Protein AF-A0A0Q8D0H2-F1 (afdb_monomer_lite)

Structure (mmCIF, N/CA/C/O backbone):
data_AF-A0A0Q8D0H2-F1
#
_entry.id   AF-A0A0Q8D0H2-F1
#
loop_
_atom_site.group_PDB
_atom_site.id
_atom_site.type_symbol
_atom_site.label_atom_id
_atom_site.label_alt_id
_atom_site.label_comp_id
_atom_site.label_asym_id
_atom_site.label_entity_id
_atom_site.label_seq_id
_atom_site.pdbx_PDB_ins_code
_atom_site.Cartn_x
_atom_site.Cartn_y
_atom_site.Cartn_z
_atom_site.occupancy
_atom_site.B_iso_or_equiv
_atom_site.auth_seq_id
_atom_site.auth_comp_id
_atom_site.auth_asym_id
_atom_site.auth_atom_id
_atom_site.pdbx_PDB_model_num
ATOM 1 N N . MET A 1 1 ? 28.550 28.696 4.854 1.00 33.53 1 MET A N 1
ATOM 2 C CA . MET A 1 1 ? 28.324 27.377 4.220 1.00 33.53 1 MET A CA 1
ATOM 3 C C . MET A 1 1 ? 27.038 26.785 4.786 1.00 33.53 1 MET A C 1
ATOM 5 O O . MET A 1 1 ? 27.063 26.195 5.859 1.00 33.53 1 MET A O 1
ATOM 9 N N . LEU A 1 2 ? 25.902 27.053 4.133 1.00 28.16 2 LEU A N 1
ATOM 10 C CA . LEU A 1 2 ? 24.578 26.607 4.579 1.00 28.16 2 LEU A CA 1
ATOM 11 C C . LEU A 1 2 ? 24.363 25.138 4.188 1.00 28.16 2 LEU A C 1
ATOM 13 O O . LEU A 1 2 ? 24.437 24.787 3.013 1.00 28.16 2 LEU A O 1
ATOM 17 N N . ARG A 1 3 ? 24.109 24.290 5.187 1.00 29.97 3 ARG A N 1
ATOM 18 C CA . ARG A 1 3 ? 23.733 22.881 5.029 1.00 29.97 3 ARG A CA 1
ATOM 19 C C . ARG A 1 3 ? 22.221 22.801 4.807 1.00 29.97 3 ARG A C 1
ATOM 21 O O . ARG A 1 3 ? 21.464 23.151 5.704 1.00 29.97 3 ARG A O 1
ATOM 28 N N . PHE A 1 4 ? 21.793 22.347 3.631 1.00 28.52 4 PHE A N 1
ATOM 29 C CA . PHE A 1 4 ? 20.397 22.006 3.353 1.00 28.52 4 PHE A CA 1
ATOM 30 C C . PHE A 1 4 ? 20.152 20.538 3.721 1.00 28.52 4 PHE A C 1
ATOM 32 O O . PHE A 1 4 ? 20.622 19.632 3.038 1.00 28.52 4 PHE A O 1
ATOM 39 N N . THR A 1 5 ? 19.430 20.303 4.812 1.00 29.09 5 THR A N 1
ATOM 40 C CA . THR A 1 5 ? 18.876 18.999 5.192 1.00 29.09 5 THR A CA 1
ATOM 41 C C . THR A 1 5 ? 17.484 18.857 4.579 1.00 29.09 5 THR A C 1
ATOM 43 O O . THR A 1 5 ? 16.563 19.586 4.939 1.00 29.09 5 THR A O 1
ATOM 46 N N . LEU A 1 6 ? 17.328 17.923 3.639 1.00 28.34 6 LEU A N 1
ATOM 47 C CA . LEU A 1 6 ? 16.037 17.548 3.063 1.00 28.34 6 LEU A CA 1
ATOM 48 C C . LEU A 1 6 ? 15.465 16.385 3.892 1.00 28.34 6 LEU A C 1
ATOM 50 O O . LEU A 1 6 ? 16.020 15.289 3.883 1.00 28.34 6 LEU A O 1
ATOM 54 N N . VAL A 1 7 ? 14.390 16.632 4.641 1.00 29.22 7 VAL A N 1
ATOM 55 C CA . VAL A 1 7 ? 13.668 15.610 5.415 1.00 29.22 7 VAL A CA 1
ATOM 56 C C . VAL A 1 7 ? 12.530 15.075 4.550 1.00 29.22 7 VAL A C 1
ATOM 58 O O . VAL A 1 7 ? 11.589 15.804 4.239 1.00 29.22 7 VAL A O 1
ATOM 61 N N . LEU A 1 8 ? 12.617 13.807 4.149 1.00 29.69 8 LEU A N 1
ATOM 62 C CA . LEU A 1 8 ? 11.547 13.098 3.451 1.00 29.69 8 LEU A CA 1
ATOM 63 C C . LEU A 1 8 ? 10.651 12.423 4.501 1.00 29.69 8 LEU A C 1
ATOM 65 O O . LEU A 1 8 ? 11.065 11.475 5.163 1.00 29.69 8 LEU A O 1
ATOM 69 N N . MET A 1 9 ? 9.434 12.938 4.684 1.00 26.72 9 MET A N 1
ATOM 70 C CA . MET A 1 9 ? 8.427 12.326 5.555 1.00 26.72 9 MET A CA 1
ATOM 71 C C . MET A 1 9 ? 7.747 11.160 4.833 1.00 26.72 9 MET A C 1
ATOM 73 O O . MET A 1 9 ? 6.963 11.369 3.909 1.00 26.72 9 MET A O 1
ATOM 77 N N . LEU A 1 10 ? 8.016 9.939 5.289 1.00 28.41 10 LEU A N 1
ATOM 78 C CA . LEU A 1 10 ? 7.255 8.742 4.941 1.00 28.41 10 LEU A CA 1
ATOM 79 C C . LEU A 1 10 ? 6.420 8.351 6.163 1.00 28.41 10 LEU A C 1
ATOM 81 O O . LEU A 1 10 ? 6.941 7.917 7.189 1.00 28.41 10 LEU A O 1
ATOM 85 N N . ALA A 1 11 ? 5.113 8.584 6.067 1.00 26.81 11 ALA A N 1
ATOM 86 C CA . ALA A 1 11 ? 4.151 8.225 7.096 1.00 26.81 11 ALA A CA 1
ATOM 87 C C . ALA A 1 11 ? 3.909 6.709 7.064 1.00 26.81 11 ALA A C 1
ATOM 89 O O . ALA A 1 11 ? 3.254 6.199 6.157 1.00 26.81 11 ALA A O 1
ATOM 90 N N . ALA A 1 12 ? 4.426 5.994 8.063 1.00 29.23 12 ALA A N 1
ATOM 91 C CA . ALA A 1 12 ? 4.084 4.601 8.325 1.00 29.23 12 ALA A CA 1
ATOM 92 C C . ALA A 1 12 ? 3.124 4.539 9.520 1.00 29.23 12 ALA A C 1
ATOM 94 O O . ALA A 1 12 ? 3.483 4.865 10.653 1.00 29.23 12 ALA A O 1
ATOM 95 N N . GLY A 1 13 ? 1.877 4.156 9.241 1.00 27.09 13 GLY A N 1
ATOM 96 C CA . GLY A 1 13 ? 0.856 3.891 10.246 1.00 27.09 13 GLY A CA 1
ATOM 97 C C . GLY A 1 13 ? 1.158 2.596 10.995 1.00 27.09 13 GLY A C 1
ATOM 98 O O . GLY A 1 13 ? 1.284 1.530 10.400 1.00 27.09 13 GLY A O 1
ATOM 99 N N . LEU A 1 14 ? 1.270 2.715 12.313 1.00 26.28 14 LEU A N 1
ATOM 100 C CA . LEU A 1 14 ? 1.438 1.626 13.264 1.00 26.28 14 LEU A CA 1
ATOM 101 C C . LEU A 1 14 ? 0.095 0.911 13.486 1.00 26.28 14 LEU A C 1
ATOM 103 O O . LEU A 1 14 ? -0.888 1.554 13.851 1.00 26.28 14 LEU A O 1
ATOM 107 N N . ALA A 1 15 ? 0.063 -0.417 13.362 1.00 29.23 15 ALA A N 1
ATOM 108 C CA . ALA A 1 15 ? -1.001 -1.236 13.938 1.00 29.23 15 ALA A CA 1
ATOM 109 C C . ALA A 1 15 ? -0.401 -2.456 14.646 1.00 29.23 15 ALA A C 1
ATOM 111 O O . ALA A 1 15 ? 0.102 -3.398 14.040 1.00 29.23 15 ALA A O 1
ATOM 112 N N . LEU A 1 16 ? -0.450 -2.369 15.971 1.00 25.80 16 LEU A N 1
ATOM 113 C CA . LEU A 1 16 ? -0.072 -3.362 16.963 1.00 25.80 16 LEU A CA 1
ATOM 114 C C . LEU A 1 16 ? -1.176 -4.426 17.074 1.00 25.80 16 LEU A C 1
ATOM 116 O O . LEU A 1 16 ? -2.305 -4.088 17.426 1.00 25.80 16 LEU A O 1
ATOM 120 N N . VAL A 1 17 ? -0.852 -5.705 16.871 1.00 31.31 17 VAL A N 1
ATOM 121 C CA . VAL A 1 17 ? -1.679 -6.819 17.367 1.00 31.31 17 VAL A CA 1
ATOM 122 C C . VAL A 1 17 ? -0.767 -7.857 18.013 1.00 31.31 17 VAL A C 1
ATOM 124 O O . VAL A 1 17 ? -0.038 -8.581 17.342 1.00 31.31 17 VAL A O 1
ATOM 127 N N . LEU A 1 18 ? -0.810 -7.904 19.346 1.00 32.06 18 LEU A N 1
ATOM 128 C CA . LEU A 1 18 ? -0.277 -8.998 20.155 1.00 32.06 18 LEU A CA 1
ATOM 129 C C . LEU A 1 18 ? -1.370 -10.051 20.351 1.00 32.06 18 LEU A C 1
ATOM 131 O O . LEU A 1 18 ? -2.538 -9.721 20.565 1.00 32.06 18 LEU A O 1
ATOM 135 N N . GLY A 1 19 ? -0.948 -11.309 20.249 1.00 27.06 19 GLY A N 1
ATOM 136 C CA . GLY A 1 19 ? -1.798 -12.482 20.095 1.00 27.06 19 GLY A CA 1
ATOM 137 C C . GLY A 1 19 ? -2.417 -13.026 21.376 1.00 27.06 19 GLY A C 1
ATOM 138 O O . GLY A 1 19 ? -2.259 -12.467 22.459 1.00 27.06 19 GLY A O 1
ATOM 139 N N . LEU A 1 20 ? -3.077 -14.173 21.219 1.00 32.94 20 LEU A N 1
ATOM 140 C CA . LEU A 1 20 ? -3.170 -15.221 22.228 1.00 32.94 20 LEU A CA 1
ATOM 141 C C . LEU A 1 20 ? -3.330 -16.576 21.530 1.00 32.94 20 LEU A C 1
ATOM 143 O O . LEU A 1 20 ? -4.123 -16.754 20.609 1.00 32.94 20 LEU A O 1
ATOM 147 N N . SER A 1 21 ? -2.489 -17.489 21.983 1.00 30.47 21 SER A N 1
ATOM 148 C CA . SER A 1 21 ? -2.209 -18.820 21.476 1.00 30.47 21 SER A CA 1
ATOM 149 C C . SER A 1 21 ? -3.246 -19.829 21.969 1.00 30.47 21 SER A C 1
ATOM 151 O O . SER A 1 21 ? -3.585 -19.835 23.150 1.00 30.47 21 SER A O 1
ATOM 153 N N . GLY A 1 22 ? -3.662 -20.749 21.101 1.00 28.84 22 GLY A N 1
ATOM 154 C CA . GLY A 1 22 ? -4.404 -21.952 21.472 1.00 28.84 22 GLY A CA 1
ATOM 155 C C . GLY A 1 22 ? -3.783 -23.162 20.787 1.00 28.84 22 GLY A C 1
ATOM 156 O O . GLY A 1 22 ? -3.954 -23.351 19.588 1.00 28.84 22 GLY A O 1
ATOM 157 N N . ARG A 1 23 ? -3.024 -23.964 21.543 1.00 31.94 23 ARG A N 1
ATOM 158 C CA . ARG A 1 23 ? -2.537 -25.284 21.117 1.00 31.94 23 ARG A CA 1
ATOM 159 C C . ARG A 1 23 ? -3.735 -26.213 20.921 1.00 31.94 23 ARG A C 1
ATOM 161 O O . ARG A 1 23 ? -4.512 -26.386 21.853 1.00 31.94 23 ARG A O 1
ATOM 168 N N . SER A 1 24 ? -3.829 -26.866 19.770 1.00 32.56 24 SER A N 1
ATOM 169 C CA . SER A 1 24 ? -4.608 -28.097 19.608 1.00 32.56 24 SER A CA 1
ATOM 170 C C . SER A 1 24 ? -3.733 -29.133 18.915 1.00 32.56 24 SER A C 1
ATOM 172 O O . SER A 1 24 ? -3.011 -28.817 17.972 1.00 32.56 24 SER A O 1
ATOM 174 N N . ARG A 1 25 ? -3.727 -30.333 19.497 1.00 28.38 25 ARG A N 1
ATOM 175 C CA . ARG A 1 25 ? -2.893 -31.475 19.127 1.00 28.38 25 ARG A CA 1
ATOM 176 C C . ARG A 1 25 ? -3.304 -32.065 17.780 1.00 28.38 25 ARG A C 1
ATOM 178 O O . ARG A 1 25 ? -4.460 -32.008 17.378 1.00 28.38 25 ARG A O 1
ATOM 185 N N . GLU A 1 26 ? -2.294 -32.647 17.155 1.00 28.41 26 GLU A N 1
ATOM 186 C CA . GLU A 1 26 ? -2.266 -33.366 15.889 1.00 28.41 26 GLU A CA 1
ATOM 187 C C . GLU A 1 26 ? -3.333 -34.461 15.773 1.00 28.41 26 GLU A C 1
ATOM 189 O O . GLU A 1 26 ? -3.573 -35.230 16.701 1.00 28.41 26 GLU A O 1
ATOM 194 N N . THR A 1 27 ? -3.888 -34.593 14.571 1.00 29.77 27 THR A N 1
ATOM 195 C CA . THR A 1 27 ? -4.316 -35.879 14.009 1.00 29.77 27 THR A CA 1
ATOM 196 C C . THR A 1 27 ? -3.946 -35.879 12.528 1.00 29.77 27 THR A C 1
ATOM 198 O O . THR A 1 27 ? -4.470 -35.103 11.734 1.00 29.77 27 THR A O 1
ATOM 201 N N . THR A 1 28 ? -2.975 -36.718 12.179 1.00 29.09 28 THR A N 1
ATOM 202 C CA . THR A 1 28 ? -2.486 -36.954 10.816 1.00 29.09 28 THR A CA 1
ATOM 203 C C . THR A 1 28 ? -3.397 -37.952 10.101 1.00 29.09 28 THR A C 1
ATOM 205 O O . THR A 1 28 ? -3.541 -39.067 10.603 1.00 29.09 28 THR A O 1
ATOM 208 N N . PRO A 1 29 ? -3.919 -37.651 8.899 1.00 30.88 29 PRO A N 1
ATOM 209 C CA . PRO A 1 29 ? -4.289 -38.676 7.939 1.00 30.88 29 PRO A CA 1
ATOM 210 C C . PRO A 1 29 ? -3.227 -38.813 6.838 1.00 30.88 29 PRO A C 1
ATOM 212 O O . PRO A 1 29 ? -2.574 -37.857 6.418 1.00 30.88 29 PRO A O 1
ATOM 215 N N . ALA A 1 30 ? -3.050 -40.060 6.412 1.00 28.11 30 ALA A N 1
ATOM 216 C CA . ALA A 1 30 ? -2.028 -40.551 5.503 1.00 28.11 30 ALA A CA 1
ATOM 217 C C . ALA A 1 30 ? -2.073 -39.922 4.097 1.00 28.11 30 ALA A C 1
ATOM 219 O O . ALA A 1 30 ? -3.132 -39.675 3.522 1.00 28.11 30 ALA A O 1
ATOM 220 N N . ARG A 1 31 ? -0.880 -39.718 3.527 1.00 29.53 31 ARG A N 1
ATOM 221 C CA . ARG A 1 31 ? -0.622 -39.156 2.197 1.00 29.53 31 ARG A CA 1
ATOM 222 C C . ARG A 1 31 ? -0.454 -40.295 1.184 1.00 29.53 31 ARG A C 1
ATOM 224 O O . ARG A 1 31 ? 0.472 -41.086 1.324 1.00 29.53 31 ARG A O 1
ATOM 231 N N . SER A 1 32 ? -1.304 -40.347 0.158 1.00 32.12 32 SER A N 1
ATOM 232 C CA . SER A 1 32 ? -1.017 -41.066 -1.097 1.00 32.12 32 SER A CA 1
ATOM 233 C C . SER A 1 32 ? -0.463 -40.093 -2.154 1.00 32.12 32 SER A C 1
ATOM 235 O O . SER A 1 32 ? -0.766 -38.898 -2.083 1.00 32.12 32 SER A O 1
ATOM 237 N N . PRO A 1 33 ? 0.402 -40.552 -3.080 1.00 34.28 33 PRO A N 1
ATOM 238 C CA . PRO A 1 33 ? 1.322 -39.691 -3.823 1.00 34.28 33 PRO A CA 1
ATOM 239 C C . PRO A 1 33 ? 0.697 -39.062 -5.080 1.00 34.28 33 PRO A C 1
ATOM 241 O O . PRO A 1 33 ? -0.029 -39.716 -5.823 1.00 34.28 33 PRO A O 1
ATOM 244 N N . ALA A 1 34 ? 1.041 -37.797 -5.337 1.00 33.12 34 ALA A N 1
ATOM 245 C CA . ALA A 1 34 ? 0.732 -37.048 -6.560 1.00 33.12 34 ALA A CA 1
ATOM 246 C C . ALA A 1 34 ? 2.013 -36.885 -7.428 1.00 33.12 34 ALA A C 1
ATOM 248 O O . ALA A 1 34 ? 3.118 -36.974 -6.885 1.00 33.12 34 ALA A O 1
ATOM 249 N N . PRO A 1 35 ? 1.893 -36.688 -8.758 1.00 36.66 35 PRO A N 1
ATOM 250 C CA . PRO A 1 35 ? 2.925 -36.999 -9.759 1.00 36.66 35 PRO A CA 1
ATOM 251 C C . PRO A 1 35 ? 4.095 -35.989 -9.821 1.00 36.66 35 PRO A C 1
ATOM 253 O O . PRO A 1 35 ? 4.004 -34.880 -9.282 1.00 36.66 35 PRO A O 1
ATOM 256 N N . PRO A 1 36 ? 5.218 -36.337 -10.489 1.00 37.12 36 PRO A N 1
ATOM 257 C CA . PRO A 1 36 ? 6.470 -35.595 -10.409 1.00 37.12 36 PRO A CA 1
ATOM 258 C C . PRO A 1 36 ? 6.463 -34.397 -11.367 1.00 37.12 36 PRO A C 1
ATOM 260 O O . PRO A 1 36 ? 6.998 -34.460 -12.466 1.00 37.12 36 PRO A O 1
ATOM 263 N N . SER A 1 37 ? 5.856 -33.283 -10.959 1.00 46.28 37 SER A N 1
ATOM 264 C CA . SER A 1 37 ? 6.028 -31.997 -11.664 1.00 46.28 37 SER A CA 1
ATOM 265 C C . SER A 1 37 ? 6.241 -30.798 -10.731 1.00 46.28 37 SER A C 1
ATOM 267 O O . SER A 1 37 ? 6.513 -29.697 -11.201 1.00 46.28 37 SER A O 1
ATOM 269 N N . ALA A 1 38 ? 6.172 -30.996 -9.410 1.00 35.62 38 ALA A N 1
ATOM 270 C CA . ALA A 1 38 ? 6.365 -29.937 -8.412 1.00 35.62 38 ALA A CA 1
ATOM 271 C C . ALA A 1 38 ? 7.818 -29.817 -7.900 1.00 35.62 38 ALA A C 1
ATOM 273 O O . ALA A 1 38 ? 8.179 -28.814 -7.285 1.00 35.62 38 ALA A O 1
ATOM 274 N N . ALA A 1 39 ? 8.674 -30.811 -8.166 1.00 37.75 39 ALA A N 1
ATOM 275 C CA . ALA A 1 39 ? 10.044 -30.847 -7.644 1.00 37.75 39 ALA A CA 1
ATOM 276 C C . ALA A 1 39 ? 10.986 -29.818 -8.304 1.00 37.75 39 ALA A C 1
ATOM 278 O O . ALA A 1 39 ? 11.961 -29.392 -7.687 1.00 37.75 39 ALA A O 1
ATOM 279 N N . THR A 1 40 ? 10.681 -29.369 -9.524 1.00 35.84 40 THR A N 1
ATOM 280 C CA . THR A 1 40 ? 11.529 -28.423 -10.269 1.00 35.84 40 THR A CA 1
ATOM 281 C C . THR A 1 40 ? 11.302 -26.966 -9.844 1.00 35.84 40 THR A C 1
ATOM 283 O O . THR A 1 40 ? 12.235 -26.168 -9.892 1.00 35.84 40 THR A O 1
ATOM 286 N N . ASN A 1 41 ? 10.109 -26.627 -9.337 1.00 43.19 41 ASN A N 1
ATOM 287 C CA . ASN A 1 41 ? 9.800 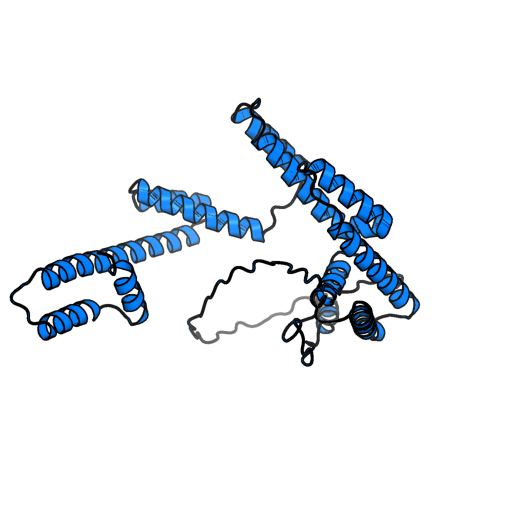-25.275 -8.848 1.00 43.19 41 ASN A CA 1
ATOM 288 C C . ASN A 1 41 ? 10.263 -25.055 -7.397 1.00 43.19 41 ASN A C 1
ATOM 290 O O . ASN A 1 41 ? 10.774 -23.985 -7.074 1.00 43.19 41 ASN A O 1
ATOM 294 N N . ALA A 1 42 ? 10.217 -26.088 -6.551 1.00 37.41 42 ALA A N 1
ATOM 295 C CA . ALA A 1 42 ? 10.711 -26.004 -5.173 1.00 37.41 42 ALA A CA 1
ATOM 296 C C . ALA A 1 42 ? 12.244 -25.821 -5.089 1.00 37.41 42 ALA A C 1
ATOM 298 O O . ALA A 1 42 ? 12.752 -25.169 -4.178 1.00 37.41 42 ALA A O 1
ATOM 299 N N . ALA A 1 43 ? 13.000 -26.341 -6.064 1.00 35.22 43 ALA A N 1
ATOM 300 C CA . ALA A 1 43 ? 14.452 -26.152 -6.135 1.00 35.22 43 ALA A CA 1
ATOM 301 C C . ALA A 1 43 ? 14.865 -24.740 -6.609 1.00 35.22 43 ALA A C 1
ATOM 303 O O . ALA A 1 43 ? 15.984 -24.303 -6.324 1.00 35.22 43 ALA A O 1
ATOM 304 N N . ALA A 1 44 ? 13.975 -24.018 -7.301 1.00 38.56 44 ALA A N 1
ATOM 305 C CA . ALA A 1 44 ? 14.190 -22.626 -7.700 1.00 38.56 44 ALA A CA 1
ATOM 306 C C . ALA A 1 44 ? 13.890 -21.649 -6.546 1.00 38.56 44 ALA A C 1
ATOM 308 O O . ALA A 1 44 ? 14.661 -20.714 -6.324 1.00 38.56 44 ALA A O 1
ATOM 309 N N . GLU A 1 45 ? 12.852 -21.917 -5.748 1.00 37.75 45 GLU A N 1
ATOM 310 C CA . GLU A 1 45 ? 12.521 -21.138 -4.544 1.00 37.75 45 GLU A CA 1
ATOM 311 C C . GLU A 1 45 ? 13.522 -21.368 -3.398 1.00 37.75 45 GLU A C 1
ATOM 313 O O . GLU A 1 45 ? 13.877 -20.432 -2.688 1.00 37.75 45 GLU A O 1
ATOM 318 N N . ALA A 1 46 ? 14.097 -22.569 -3.263 1.00 36.25 46 ALA A N 1
ATOM 319 C CA . ALA A 1 46 ? 15.077 -22.874 -2.211 1.00 36.25 46 ALA A CA 1
ATOM 320 C C . ALA A 1 46 ? 16.453 -22.184 -2.379 1.00 36.25 46 ALA A C 1
ATOM 322 O O . ALA A 1 46 ? 17.312 -22.291 -1.502 1.00 36.25 46 ALA A O 1
ATOM 323 N N . ARG A 1 47 ? 16.684 -21.448 -3.479 1.00 41.97 47 ARG A N 1
ATOM 324 C CA . ARG A 1 47 ? 17.855 -20.559 -3.651 1.00 41.97 47 ARG A CA 1
ATOM 325 C C . ARG A 1 47 ? 17.558 -19.088 -3.314 1.00 41.97 47 ARG A C 1
ATOM 327 O O . ARG A 1 47 ? 18.467 -18.251 -3.397 1.00 41.97 47 ARG A O 1
ATOM 334 N N . MET A 1 48 ? 16.322 -18.760 -2.926 1.00 50.97 48 MET A N 1
ATOM 335 C CA . MET A 1 48 ? 15.915 -17.414 -2.520 1.00 50.97 48 MET A CA 1
ATOM 336 C C . MET A 1 48 ? 16.314 -17.135 -1.067 1.00 50.97 48 MET A C 1
ATOM 338 O O . MET A 1 48 ? 15.787 -17.712 -0.126 1.00 50.97 48 MET A O 1
ATOM 342 N N . GLY A 1 49 ? 17.250 -16.198 -0.906 1.00 47.72 49 GLY A N 1
ATOM 343 C CA . GLY A 1 49 ? 17.347 -15.364 0.290 1.00 47.72 49 GLY A CA 1
ATOM 344 C C . GLY A 1 49 ? 17.815 -16.050 1.571 1.00 47.72 49 GLY A C 1
ATOM 345 O O . GLY A 1 49 ? 17.048 -16.190 2.517 1.00 47.72 49 GLY A O 1
ATOM 346 N N . ARG A 1 50 ? 19.123 -16.312 1.699 1.00 45.38 50 ARG A N 1
ATOM 347 C CA . ARG A 1 50 ? 19.715 -16.210 3.042 1.00 45.38 50 ARG A CA 1
ATOM 348 C C . ARG A 1 50 ? 19.505 -14.755 3.492 1.00 45.38 50 ARG A C 1
ATOM 350 O O . ARG A 1 50 ? 19.911 -13.866 2.735 1.00 45.38 50 ARG A O 1
ATOM 357 N N . PRO A 1 51 ? 18.868 -14.486 4.646 1.00 41.78 51 PRO A N 1
ATOM 358 C CA . PRO A 1 51 ? 18.737 -13.121 5.132 1.00 41.78 51 PRO A CA 1
ATOM 359 C C . PRO A 1 51 ? 20.146 -12.528 5.257 1.00 41.78 51 PRO A C 1
ATOM 361 O O . PRO A 1 51 ? 21.048 -13.237 5.727 1.00 41.78 51 PRO A O 1
ATOM 364 N N . PRO A 1 52 ? 20.391 -11.271 4.848 1.00 48.59 52 PRO A N 1
ATOM 365 C CA . PRO A 1 52 ? 21.570 -10.554 5.293 1.00 48.59 52 PRO A CA 1
ATOM 366 C C . PRO A 1 52 ? 21.462 -10.374 6.814 1.00 48.59 52 PRO A C 1
ATOM 368 O O . PRO A 1 52 ? 21.065 -9.332 7.319 1.00 48.59 52 PRO A O 1
ATOM 371 N N . ALA A 1 53 ? 21.854 -11.401 7.568 1.00 49.22 53 ALA A N 1
ATOM 372 C CA . ALA A 1 53 ? 21.988 -11.372 9.023 1.00 49.22 53 ALA A CA 1
ATOM 373 C C . ALA A 1 53 ? 23.126 -10.434 9.495 1.00 49.22 53 ALA A C 1
ATOM 375 O O . ALA A 1 53 ? 23.516 -10.479 10.653 1.00 49.22 53 ALA A O 1
ATOM 376 N N . ALA A 1 54 ? 23.663 -9.604 8.595 1.00 58.25 54 ALA A N 1
ATOM 377 C CA . ALA A 1 54 ? 24.814 -8.730 8.793 1.00 58.25 54 ALA A CA 1
ATOM 378 C C . ALA A 1 54 ? 24.567 -7.289 8.299 1.00 58.25 54 ALA A C 1
ATOM 380 O O . ALA A 1 54 ? 25.514 -6.526 8.134 1.00 58.25 54 ALA A O 1
ATOM 381 N N . ALA A 1 55 ? 23.319 -6.916 7.991 1.00 65.62 55 ALA A N 1
ATOM 382 C CA . ALA A 1 55 ? 23.001 -5.530 7.667 1.00 65.62 55 ALA A CA 1
ATOM 383 C C . ALA A 1 55 ? 22.893 -4.707 8.963 1.00 65.62 55 ALA A C 1
ATOM 385 O O . ALA A 1 55 ? 21.964 -4.901 9.746 1.00 65.62 55 ALA A O 1
ATOM 386 N N . ASP A 1 56 ? 23.822 -3.773 9.168 1.00 81.69 56 ASP A N 1
ATOM 387 C CA . ASP A 1 56 ? 23.780 -2.783 10.261 1.00 81.69 56 ASP A CA 1
ATOM 388 C C . ASP A 1 56 ? 22.941 -1.536 9.903 1.00 81.69 56 ASP A C 1
ATOM 390 O O . ASP A 1 56 ? 22.984 -0.523 10.596 1.00 81.69 56 ASP A O 1
ATOM 394 N N . ASP A 1 57 ? 22.179 -1.603 8.810 1.00 87.75 57 ASP A N 1
ATOM 395 C CA . ASP A 1 57 ? 21.357 -0.521 8.259 1.00 87.75 57 ASP A CA 1
ATOM 396 C C . ASP A 1 57 ? 19.858 -0.883 8.270 1.00 87.75 57 ASP A C 1
ATOM 398 O O . ASP A 1 57 ? 19.442 -1.856 8.915 1.00 87.75 57 ASP A O 1
ATOM 402 N N . SER A 1 58 ? 19.022 -0.085 7.602 1.00 90.25 58 SER A N 1
ATOM 403 C CA . SER A 1 58 ? 17.568 -0.296 7.514 1.00 90.25 58 SER A CA 1
ATOM 404 C C . SER A 1 58 ? 17.135 -1.649 6.942 1.00 90.25 58 SER A C 1
ATOM 406 O O . SER A 1 58 ? 15.985 -2.039 7.137 1.00 90.25 58 SER A O 1
ATOM 408 N N . LEU A 1 59 ? 18.034 -2.416 6.314 1.00 91.12 59 LEU A N 1
ATOM 409 C CA . LEU A 1 59 ? 17.726 -3.769 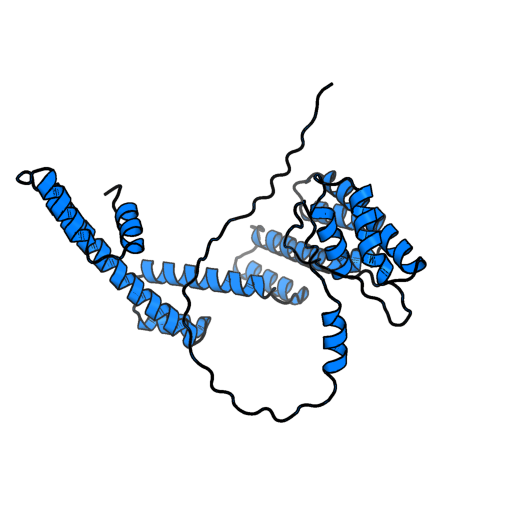5.842 1.00 91.12 59 LEU A CA 1
ATOM 410 C C . LEU A 1 59 ? 17.843 -4.848 6.925 1.00 91.12 59 LEU A C 1
ATOM 412 O O . LEU A 1 59 ? 17.545 -6.018 6.653 1.00 91.12 59 LEU A O 1
ATOM 416 N N . ARG A 1 60 ? 18.257 -4.503 8.149 1.00 89.25 60 ARG A N 1
ATOM 417 C CA . ARG A 1 60 ? 18.404 -5.467 9.245 1.00 89.25 60 ARG A CA 1
ATOM 418 C C . ARG A 1 60 ? 17.118 -6.264 9.476 1.00 89.25 60 ARG A C 1
ATOM 420 O O . ARG A 1 60 ? 16.057 -5.704 9.732 1.00 89.25 60 ARG A O 1
ATOM 427 N N . GLY A 1 61 ? 17.234 -7.591 9.444 1.00 88.31 61 GLY A N 1
ATOM 428 C CA . GLY A 1 61 ? 16.112 -8.505 9.690 1.00 88.31 61 GLY A CA 1
ATOM 429 C C . GLY A 1 61 ? 15.155 -8.685 8.508 1.00 88.31 61 GLY A C 1
ATOM 430 O O . GLY A 1 61 ? 14.146 -9.369 8.656 1.00 88.31 61 GLY A O 1
ATOM 431 N N . THR A 1 62 ? 15.463 -8.114 7.341 1.00 92.06 62 THR A N 1
ATOM 432 C CA . THR A 1 62 ? 14.671 -8.294 6.115 1.00 92.06 62 THR A CA 1
ATOM 433 C C . THR A 1 62 ? 15.275 -9.373 5.211 1.00 92.06 62 THR A C 1
ATOM 435 O O . THR A 1 62 ? 16.477 -9.635 5.250 1.00 92.06 62 THR A O 1
ATOM 438 N N . GLY A 1 63 ? 14.440 -10.013 4.389 1.00 90.00 63 GLY A N 1
ATOM 439 C CA . GLY A 1 63 ? 14.891 -10.779 3.224 1.00 90.00 63 GLY A CA 1
ATOM 440 C C . GLY A 1 63 ? 14.976 -9.873 1.996 1.00 90.00 63 GLY A C 1
ATOM 441 O O . GLY A 1 63 ? 14.250 -8.886 1.916 1.00 90.00 63 GLY A O 1
ATOM 442 N N . VAL A 1 64 ? 15.845 -10.211 1.040 1.00 91.56 64 VAL A N 1
ATOM 443 C CA . VAL A 1 64 ? 15.918 -9.480 -0.235 1.00 91.56 64 VAL A CA 1
ATOM 444 C C . VAL A 1 64 ? 14.598 -9.649 -0.989 1.00 91.56 64 VAL A C 1
ATOM 446 O O . VAL A 1 64 ? 14.228 -10.778 -1.306 1.00 91.56 64 VAL A O 1
ATOM 449 N N . ASP A 1 65 ? 13.908 -8.539 -1.264 1.00 92.94 65 ASP A N 1
ATOM 450 C CA . ASP A 1 65 ? 12.717 -8.514 -2.123 1.00 92.94 65 ASP A CA 1
ATOM 451 C C . ASP A 1 65 ? 13.115 -8.378 -3.598 1.00 92.94 65 ASP A C 1
ATOM 453 O O . ASP A 1 65 ? 14.137 -7.785 -3.942 1.00 92.94 65 ASP A O 1
ATOM 457 N N . GLY A 1 66 ? 12.292 -8.937 -4.479 1.00 94.62 66 GLY A N 1
ATOM 458 C CA . GLY A 1 66 ? 12.534 -8.977 -5.911 1.00 94.62 66 GLY A CA 1
ATOM 459 C C . GLY A 1 66 ? 13.546 -10.041 -6.334 1.00 94.62 66 GLY A C 1
ATOM 460 O O . GLY A 1 66 ? 13.909 -10.946 -5.584 1.00 94.62 66 GLY A O 1
ATOM 461 N N . GLY A 1 67 ? 13.976 -9.964 -7.590 1.00 93.69 67 GLY A N 1
ATOM 462 C CA . GLY A 1 67 ? 14.888 -10.951 -8.150 1.00 93.69 67 GLY A CA 1
ATOM 463 C C . GLY A 1 67 ? 15.292 -10.671 -9.588 1.00 93.69 67 GLY A C 1
ATOM 464 O O . GLY A 1 67 ? 14.889 -9.683 -10.193 1.00 93.69 67 GLY A O 1
ATOM 465 N N . LEU A 1 68 ? 16.120 -11.565 -10.121 1.00 94.81 68 LEU A N 1
ATOM 466 C CA . LEU A 1 68 ? 16.591 -11.532 -11.497 1.00 94.81 68 LEU A CA 1
ATOM 467 C C . LEU A 1 68 ? 16.104 -12.779 -12.228 1.00 94.81 68 LEU A C 1
ATOM 469 O O . LEU A 1 68 ? 16.546 -13.887 -11.925 1.00 94.81 68 LEU A O 1
ATOM 473 N N . THR A 1 69 ? 15.240 -12.581 -13.217 1.00 95.44 69 THR A N 1
ATOM 474 C CA . THR A 1 69 ? 14.773 -13.647 -14.104 1.00 95.44 69 THR A CA 1
ATOM 475 C C . THR A 1 69 ? 15.641 -13.693 -15.358 1.00 95.44 69 THR A C 1
ATOM 477 O O . THR A 1 69 ? 15.926 -12.657 -15.964 1.00 95.44 69 THR A O 1
ATOM 480 N N . LEU A 1 70 ? 16.056 -14.894 -15.768 1.00 95.69 70 LEU A N 1
ATOM 481 C CA . LEU A 1 70 ? 16.717 -15.127 -17.053 1.00 95.69 70 LEU A CA 1
ATOM 482 C C . LEU A 1 70 ? 15.754 -15.837 -18.003 1.00 95.69 70 LEU A C 1
ATOM 484 O O . LEU A 1 70 ? 15.014 -16.727 -17.591 1.00 95.69 70 LEU A O 1
ATOM 488 N N . ASN A 1 71 ? 15.769 -15.461 -19.279 1.00 94.81 71 ASN A N 1
ATOM 489 C CA . ASN A 1 71 ? 15.026 -16.189 -20.304 1.00 94.81 71 ASN A CA 1
ATOM 490 C C . ASN A 1 71 ? 15.774 -17.460 -20.751 1.00 94.81 71 ASN A C 1
ATOM 492 O O . ASN A 1 71 ? 16.906 -17.713 -20.339 1.00 94.81 71 ASN A O 1
ATOM 496 N N . ALA A 1 72 ? 15.164 -18.234 -21.654 1.00 94.44 72 ALA A N 1
ATOM 497 C CA . ALA A 1 72 ? 15.749 -19.466 -22.196 1.00 94.44 72 ALA A CA 1
ATOM 498 C C . ALA A 1 72 ? 17.121 -19.269 -22.878 1.00 94.44 72 ALA A C 1
ATOM 500 O O . ALA A 1 72 ? 17.906 -20.205 -22.959 1.00 94.44 72 ALA A O 1
ATOM 501 N N . ALA A 1 73 ? 17.432 -18.051 -23.335 1.00 93.38 73 ALA A N 1
ATOM 502 C CA . ALA A 1 73 ? 18.723 -17.695 -23.925 1.00 93.38 73 ALA A CA 1
ATOM 503 C C . ALA A 1 73 ? 19.745 -17.172 -22.891 1.00 93.38 73 ALA A C 1
ATOM 505 O O . ALA A 1 73 ? 20.787 -16.642 -23.274 1.00 93.38 73 ALA A O 1
ATOM 506 N N . GLY A 1 74 ? 19.439 -17.246 -21.591 1.00 92.44 74 GLY A N 1
ATOM 507 C CA . GLY A 1 74 ? 20.305 -16.766 -20.512 1.00 92.44 74 GLY A CA 1
ATOM 508 C C . GLY A 1 74 ? 20.395 -15.241 -20.393 1.00 92.44 74 GLY A C 1
ATOM 509 O O . GLY A 1 74 ? 21.279 -14.736 -19.702 1.00 92.44 74 GLY A O 1
ATOM 510 N N . LYS A 1 75 ? 19.509 -14.482 -21.052 1.00 95.25 75 LYS A N 1
ATOM 511 C CA . LYS A 1 75 ? 19.473 -13.012 -20.967 1.00 95.25 75 LYS A CA 1
ATOM 512 C C . LYS A 1 75 ? 18.569 -12.560 -19.824 1.00 95.25 75 LYS A C 1
ATOM 514 O O . LYS A 1 75 ? 17.527 -13.168 -19.592 1.00 95.25 75 LYS A O 1
ATOM 519 N N . ALA A 1 76 ? 18.938 -11.466 -19.158 1.00 96.06 76 ALA A N 1
ATOM 520 C CA . ALA A 1 76 ? 18.102 -10.855 -18.129 1.00 96.06 76 ALA A CA 1
ATOM 521 C C . ALA A 1 76 ? 16.765 -10.365 -18.699 1.00 96.06 76 ALA A C 1
ATOM 523 O O . ALA A 1 76 ? 16.725 -9.703 -19.738 1.00 96.06 76 ALA A O 1
ATOM 524 N N . VAL A 1 77 ? 15.683 -10.664 -17.984 1.00 96.81 77 VAL A N 1
ATOM 525 C CA . VAL A 1 77 ? 14.331 -10.183 -18.270 1.00 96.81 77 VAL A CA 1
ATOM 526 C C . VAL A 1 77 ? 14.045 -8.986 -17.357 1.00 96.81 77 VAL A C 1
ATOM 528 O O . VAL A 1 77 ? 14.128 -9.139 -16.138 1.00 96.81 77 VAL A O 1
ATOM 531 N N . PRO A 1 78 ? 13.716 -7.798 -17.897 1.00 95.94 78 PRO A N 1
ATOM 532 C CA . PRO A 1 78 ? 13.449 -6.604 -17.099 1.00 95.94 78 PRO A CA 1
ATOM 533 C C . PRO A 1 78 ? 12.025 -6.632 -16.523 1.00 95.94 78 PRO A C 1
ATOM 535 O O . PRO A 1 78 ? 11.203 -5.782 -16.839 1.00 95.94 78 PRO A O 1
ATOM 538 N N . ASP A 1 79 ? 11.700 -7.631 -15.707 1.00 95.69 79 ASP A N 1
ATOM 539 C CA . ASP A 1 79 ? 10.377 -7.773 -15.094 1.00 95.69 79 ASP A CA 1
ATOM 540 C C . ASP A 1 79 ? 10.194 -6.890 -13.840 1.00 95.69 79 ASP A C 1
ATOM 542 O O . ASP A 1 79 ? 11.111 -6.207 -13.373 1.00 95.69 79 ASP A O 1
ATOM 546 N N . ARG A 1 80 ? 8.983 -6.895 -13.266 1.00 94.81 80 ARG A N 1
ATOM 547 C CA . ARG A 1 80 ? 8.680 -6.132 -12.041 1.00 94.81 80 ARG A CA 1
ATOM 548 C C . ARG A 1 80 ? 9.458 -6.633 -10.819 1.00 94.81 80 ARG A C 1
ATOM 550 O O . ARG A 1 80 ? 9.662 -5.850 -9.893 1.00 94.81 80 ARG A O 1
ATOM 557 N N . ALA A 1 81 ? 9.879 -7.900 -10.787 1.00 95.94 81 ALA A N 1
ATOM 558 C CA . ALA A 1 81 ? 10.682 -8.425 -9.685 1.00 95.94 81 ALA A CA 1
ATOM 559 C C . ALA A 1 81 ? 12.085 -7.804 -9.689 1.00 95.94 81 ALA A C 1
ATOM 561 O O . ALA A 1 81 ? 12.611 -7.501 -8.621 1.00 95.94 81 ALA A O 1
ATOM 562 N N . MET A 1 82 ? 12.647 -7.515 -10.864 1.00 97.44 82 MET A N 1
ATOM 563 C CA . MET A 1 82 ? 13.899 -6.765 -10.979 1.00 97.44 82 MET A CA 1
ATOM 564 C C . MET A 1 82 ? 13.768 -5.336 -10.451 1.00 97.44 82 MET A C 1
ATOM 566 O O . MET A 1 82 ? 14.641 -4.870 -9.722 1.00 97.44 82 MET A O 1
ATOM 570 N N . ARG A 1 83 ? 12.665 -4.643 -10.758 1.00 97.62 83 ARG A N 1
ATOM 571 C CA . ARG A 1 83 ? 12.426 -3.307 -10.194 1.00 97.62 83 ARG A CA 1
ATOM 572 C C . ARG A 1 83 ? 12.322 -3.347 -8.666 1.00 97.62 83 ARG A C 1
ATOM 574 O O . ARG A 1 83 ? 12.987 -2.552 -8.013 1.00 97.62 83 ARG A O 1
ATOM 581 N N . ARG A 1 84 ? 11.584 -4.311 -8.097 1.00 97.25 84 ARG A N 1
ATOM 582 C CA . ARG A 1 84 ? 11.517 -4.497 -6.633 1.00 97.25 84 ARG A CA 1
ATOM 583 C C . ARG A 1 84 ? 12.884 -4.777 -6.013 1.00 97.25 84 ARG A C 1
ATOM 585 O O . ARG A 1 84 ? 13.174 -4.260 -4.941 1.00 97.25 84 ARG A O 1
ATOM 592 N N . LEU A 1 85 ? 13.742 -5.524 -6.711 1.00 97.44 85 LEU A N 1
ATOM 593 C CA . LEU A 1 85 ? 15.125 -5.729 -6.284 1.00 97.44 85 LEU A CA 1
ATOM 594 C C . LEU A 1 85 ? 15.871 -4.397 -6.195 1.00 97.44 85 LEU A C 1
ATOM 596 O O . LEU A 1 85 ? 16.537 -4.127 -5.202 1.00 97.44 85 LEU A O 1
ATOM 600 N N . PHE A 1 86 ? 15.750 -3.539 -7.206 1.00 98.00 86 PHE A N 1
ATOM 601 C CA . PHE A 1 86 ? 16.391 -2.225 -7.176 1.00 98.00 86 PHE A CA 1
ATOM 602 C C . PHE A 1 86 ? 15.834 -1.350 -6.052 1.00 98.00 86 PHE A C 1
ATOM 604 O O . PHE A 1 86 ? 16.621 -0.780 -5.296 1.00 98.00 86 PHE A O 1
ATOM 611 N N . ASP A 1 87 ? 14.509 -1.310 -5.896 1.00 97.06 87 ASP A N 1
ATOM 612 C CA . ASP A 1 87 ? 13.828 -0.581 -4.823 1.00 97.06 87 ASP A CA 1
ATOM 613 C C . ASP A 1 87 ? 14.302 -1.039 -3.441 1.00 97.06 87 ASP A C 1
ATOM 615 O O . ASP A 1 87 ? 14.658 -0.204 -2.612 1.00 97.06 87 ASP A O 1
ATOM 619 N N . TYR A 1 88 ? 14.406 -2.353 -3.218 1.00 96.88 88 TYR A N 1
ATOM 620 C CA . TYR A 1 88 ? 14.895 -2.933 -1.968 1.00 96.88 88 TYR A CA 1
ATOM 621 C C . TYR A 1 88 ? 16.288 -2.406 -1.603 1.00 96.88 88 TYR A C 1
ATOM 623 O O . TYR A 1 88 ? 16.496 -1.906 -0.497 1.00 96.88 88 TYR A O 1
ATOM 631 N N . PHE A 1 89 ? 17.239 -2.443 -2.542 1.00 95.69 89 PHE A N 1
ATOM 632 C CA . PHE A 1 89 ? 18.596 -1.941 -2.304 1.00 95.69 89 PHE A CA 1
ATOM 633 C C . PHE A 1 89 ? 18.633 -0.415 -2.119 1.00 95.69 89 PHE A C 1
ATOM 635 O O . PHE A 1 89 ? 19.458 0.074 -1.338 1.00 95.69 89 PHE A O 1
ATOM 642 N N . LEU A 1 90 ? 17.748 0.319 -2.804 1.00 95.75 90 LEU A N 1
ATOM 643 C CA . LEU A 1 90 ? 17.633 1.778 -2.744 1.00 95.75 90 LEU A CA 1
ATOM 644 C C . LEU A 1 90 ? 16.916 2.303 -1.498 1.00 95.75 90 LEU A C 1
ATOM 646 O O . LEU A 1 90 ? 17.051 3.489 -1.211 1.00 95.75 90 LEU A O 1
ATOM 650 N N . THR A 1 91 ? 16.245 1.460 -0.707 1.00 94.94 91 THR A N 1
ATOM 651 C CA . THR A 1 91 ? 15.677 1.887 0.590 1.00 94.94 91 THR A CA 1
ATOM 652 C C . THR A 1 91 ? 16.733 2.460 1.540 1.00 94.94 91 THR A C 1
ATOM 654 O O . THR A 1 91 ? 16.429 3.323 2.354 1.00 94.94 91 THR A O 1
ATOM 657 N N . ARG A 1 92 ? 17.998 2.057 1.369 1.00 93.62 92 ARG A N 1
ATOM 658 C CA . ARG A 1 92 ? 19.160 2.549 2.125 1.00 93.62 92 ARG A CA 1
ATOM 659 C C . ARG A 1 92 ? 19.712 3.884 1.620 1.00 93.62 92 ARG A C 1
ATOM 661 O O . ARG A 1 92 ? 20.778 4.319 2.068 1.00 93.62 92 ARG A O 1
ATOM 668 N N . LEU A 1 93 ? 19.070 4.519 0.640 1.00 90.25 93 LEU A N 1
ATOM 669 C CA . LEU A 1 93 ? 19.495 5.824 0.146 1.00 90.25 93 LEU A CA 1
ATOM 670 C C . LEU A 1 93 ? 19.414 6.852 1.285 1.00 90.25 93 LEU A C 1
ATOM 672 O O . LEU A 1 93 ? 18.367 7.041 1.892 1.00 90.25 93 LEU A O 1
ATOM 676 N N . GLY A 1 94 ? 20.536 7.511 1.577 1.00 89.56 94 GLY A N 1
ATOM 677 C CA . GLY A 1 94 ? 20.686 8.399 2.739 1.00 89.56 94 GLY A CA 1
ATOM 678 C C . GLY A 1 94 ? 21.467 7.765 3.895 1.00 89.56 94 GLY A C 1
ATOM 679 O O . GLY A 1 94 ? 22.163 8.479 4.609 1.00 89.56 94 GLY A O 1
ATOM 680 N N . GLU A 1 95 ? 21.453 6.435 4.014 1.00 93.00 95 GLU A N 1
ATOM 681 C CA . GLU A 1 95 ? 22.314 5.665 4.930 1.00 93.00 95 GLU A CA 1
ATOM 682 C C . GLU A 1 95 ? 23.595 5.185 4.230 1.00 93.00 95 GLU A C 1
ATOM 684 O O . GLU A 1 95 ? 24.667 5.094 4.832 1.00 93.00 95 GLU A O 1
ATOM 689 N N . ARG A 1 96 ? 23.498 4.892 2.928 1.00 92.94 96 ARG A N 1
ATOM 690 C CA . ARG A 1 96 ? 24.597 4.441 2.068 1.00 92.94 96 ARG A CA 1
ATOM 691 C C . ARG A 1 96 ? 24.714 5.328 0.830 1.00 92.94 96 ARG A C 1
ATOM 693 O O . ARG A 1 96 ? 23.728 5.869 0.328 1.00 92.94 96 ARG A O 1
ATOM 700 N N . SER A 1 97 ? 25.934 5.447 0.302 1.00 93.56 97 SER A N 1
ATOM 701 C CA . SER A 1 97 ? 26.162 6.153 -0.963 1.00 93.56 97 SER A CA 1
ATOM 702 C C . SER A 1 97 ? 25.583 5.360 -2.148 1.00 93.56 97 SER A C 1
ATOM 704 O O . SER A 1 97 ? 25.596 4.125 -2.104 1.00 93.56 97 SER A O 1
ATOM 706 N N . PRO A 1 98 ? 25.158 6.015 -3.248 1.00 93.12 98 PRO A N 1
ATOM 707 C CA . PRO A 1 98 ? 24.709 5.309 -4.451 1.00 93.12 98 PRO A CA 1
ATOM 708 C C . PRO A 1 98 ? 25.743 4.311 -4.994 1.00 93.12 98 PRO A C 1
ATOM 710 O O . PRO A 1 98 ? 25.380 3.224 -5.433 1.00 93.12 98 PRO A O 1
ATOM 713 N N . ALA A 1 99 ? 27.038 4.640 -4.903 1.00 95.50 99 ALA A N 1
ATOM 714 C CA . ALA A 1 99 ? 28.120 3.750 -5.321 1.00 95.50 99 ALA A CA 1
ATOM 715 C C . ALA A 1 99 ? 28.207 2.491 -4.442 1.00 95.50 99 ALA A C 1
ATOM 717 O O . ALA A 1 99 ? 28.356 1.387 -4.962 1.00 95.50 99 ALA A O 1
ATOM 718 N N . THR A 1 100 ? 28.056 2.638 -3.122 1.00 95.44 100 THR A N 1
ATOM 719 C CA . THR A 1 100 ? 28.010 1.504 -2.184 1.00 95.44 100 THR A CA 1
ATOM 720 C C . THR A 1 100 ? 26.797 0.617 -2.449 1.00 95.44 100 THR A C 1
ATOM 722 O O . THR A 1 100 ? 26.942 -0.597 -2.536 1.00 95.44 100 THR A O 1
ATOM 725 N N . ILE A 1 101 ? 25.616 1.215 -2.643 1.00 96.06 101 ILE A N 1
ATOM 726 C CA . ILE A 1 101 ? 24.381 0.474 -2.936 1.00 96.06 101 ILE A CA 1
ATOM 727 C C . ILE A 1 101 ? 24.532 -0.328 -4.234 1.00 96.06 101 ILE A C 1
ATOM 729 O O . ILE A 1 101 ? 24.188 -1.510 -4.277 1.00 96.06 101 ILE A O 1
ATOM 733 N N . ARG A 1 102 ? 25.096 0.292 -5.275 1.00 97.25 102 ARG A N 1
ATOM 734 C CA . ARG A 1 102 ? 25.389 -0.368 -6.550 1.00 97.25 102 ARG A CA 1
ATOM 735 C C . ARG A 1 102 ? 26.355 -1.542 -6.382 1.00 97.25 102 ARG A C 1
ATOM 737 O O . ARG A 1 102 ? 26.154 -2.592 -6.990 1.00 97.25 102 ARG A O 1
ATOM 744 N N . ASP A 1 103 ? 27.402 -1.378 -5.574 1.00 96.94 103 ASP A N 1
ATOM 745 C CA . ASP A 1 103 ? 28.379 -2.443 -5.332 1.00 96.94 103 ASP A CA 1
ATOM 746 C C . ASP A 1 103 ? 27.790 -3.606 -4.518 1.00 96.94 103 ASP A C 1
ATOM 748 O O . ASP A 1 103 ? 28.073 -4.768 -4.808 1.00 96.94 103 ASP A O 1
ATOM 752 N N . ASP A 1 104 ? 26.906 -3.319 -3.562 1.00 94.94 104 ASP A N 1
ATOM 753 C CA . ASP A 1 104 ? 26.156 -4.346 -2.834 1.00 94.94 104 ASP A CA 1
ATOM 754 C C . ASP A 1 104 ? 25.258 -5.161 -3.769 1.00 94.94 104 ASP A C 1
ATOM 756 O O . ASP A 1 104 ? 25.271 -6.393 -3.716 1.00 94.94 104 ASP A O 1
ATOM 760 N N . LEU A 1 105 ? 24.525 -4.491 -4.665 1.00 96.06 105 LEU A N 1
ATOM 761 C CA . LEU A 1 105 ? 23.710 -5.156 -5.682 1.00 96.06 105 LEU A CA 1
ATOM 762 C C . LEU A 1 105 ? 24.582 -6.022 -6.604 1.00 96.06 105 LEU A C 1
ATOM 764 O O . LEU A 1 105 ? 24.244 -7.175 -6.881 1.00 96.06 105 LEU A O 1
ATOM 768 N N . ARG A 1 106 ? 25.741 -5.506 -7.035 1.00 97.31 106 ARG A N 1
ATOM 769 C CA . ARG A 1 106 ? 26.714 -6.266 -7.832 1.00 97.31 106 ARG A CA 1
ATOM 770 C C . ARG A 1 106 ? 27.160 -7.529 -7.101 1.00 97.31 106 ARG A C 1
ATOM 772 O O . ARG A 1 106 ? 27.088 -8.607 -7.684 1.00 97.31 106 ARG A O 1
ATOM 779 N N . ARG A 1 107 ? 27.599 -7.420 -5.842 1.00 95.69 107 ARG A N 1
ATOM 780 C CA . ARG A 1 107 ? 28.029 -8.571 -5.026 1.00 95.69 107 ARG A CA 1
ATOM 781 C C . ARG A 1 107 ? 26.903 -9.574 -4.809 1.00 95.69 107 ARG A C 1
ATOM 783 O O . ARG A 1 107 ? 27.154 -10.775 -4.814 1.00 95.69 107 ARG A O 1
ATOM 790 N N . HIS A 1 108 ? 25.670 -9.097 -4.659 1.00 94.00 108 HIS A N 1
ATOM 791 C CA . HIS A 1 108 ? 24.503 -9.960 -4.547 1.00 94.00 108 HIS A CA 1
ATOM 792 C C . HIS A 1 108 ? 24.254 -10.755 -5.839 1.00 94.00 108 HIS A C 1
ATOM 794 O O . HIS A 1 108 ? 23.954 -11.946 -5.786 1.00 94.00 108 HIS A O 1
ATOM 800 N N . LEU A 1 109 ? 24.384 -10.133 -7.010 1.00 95.06 109 LEU A N 1
ATOM 801 C CA . LEU A 1 109 ? 24.067 -10.775 -8.288 1.00 95.06 109 LEU A CA 1
ATOM 802 C C . LEU A 1 109 ? 25.222 -11.590 -8.880 1.00 95.06 109 LEU A C 1
ATOM 804 O O . LEU A 1 109 ? 24.969 -12.585 -9.553 1.00 95.06 109 LEU A O 1
ATOM 808 N N . GLN A 1 110 ? 26.474 -11.216 -8.615 1.00 94.94 110 GLN A N 1
ATOM 809 C CA . GLN A 1 110 ? 27.663 -11.824 -9.223 1.00 94.94 110 GLN A CA 1
ATOM 810 C C . GLN A 1 110 ? 27.731 -13.362 -9.113 1.00 94.94 110 GLN A C 1
ATOM 812 O O . GLN A 1 110 ? 28.084 -13.989 -10.107 1.00 94.94 110 GLN A O 1
ATOM 817 N N . PRO A 1 111 ? 27.357 -14.011 -7.990 1.00 93.94 111 PRO A N 1
ATOM 818 C CA . PRO A 1 111 ? 27.368 -15.474 -7.901 1.00 93.94 111 PRO A CA 1
ATOM 819 C C . PRO A 1 111 ? 26.307 -16.169 -8.769 1.00 93.94 111 PRO A C 1
ATOM 821 O O . PRO A 1 111 ? 26.332 -17.389 -8.902 1.00 93.94 111 PRO A O 1
ATOM 824 N N . ARG A 1 112 ? 25.331 -15.421 -9.298 1.00 89.06 112 ARG A N 1
ATOM 825 C CA . ARG A 1 112 ? 24.127 -15.954 -9.950 1.00 89.06 112 ARG A CA 1
ATOM 826 C C . ARG A 1 112 ? 24.134 -15.781 -11.466 1.00 89.06 112 ARG A C 1
ATOM 828 O O . ARG A 1 112 ? 23.353 -16.449 -12.136 1.00 89.06 112 ARG A O 1
ATOM 835 N N . VAL A 1 113 ? 24.974 -14.894 -12.006 1.00 94.81 113 VAL A N 1
ATOM 836 C CA . VAL A 1 113 ? 24.964 -14.542 -13.434 1.00 94.81 113 VAL A CA 1
ATOM 837 C C . VAL A 1 113 ? 26.353 -14.276 -14.007 1.00 94.81 113 VAL A C 1
ATOM 839 O O . VAL A 1 113 ? 27.271 -13.870 -13.300 1.00 94.81 113 VAL A O 1
ATOM 842 N N . GLY A 1 114 ? 26.495 -14.465 -15.322 1.00 95.50 114 GLY A N 1
ATOM 843 C CA . GLY A 1 114 ? 27.716 -14.128 -16.056 1.00 95.50 114 GLY A CA 1
ATOM 844 C C . GLY A 1 114 ? 27.943 -12.617 -16.203 1.00 95.50 114 GLY A C 1
ATOM 845 O O . GLY A 1 114 ? 27.017 -11.813 -16.077 1.00 95.50 114 GLY A O 1
ATOM 846 N N . ALA A 1 115 ? 29.179 -12.229 -16.530 1.00 96.12 115 ALA A N 1
ATOM 847 C CA . ALA A 1 115 ? 29.619 -10.829 -16.569 1.00 96.12 115 ALA A CA 1
ATOM 848 C C . ALA A 1 115 ? 28.781 -9.929 -17.497 1.00 96.12 115 ALA A C 1
ATOM 850 O O . ALA A 1 115 ? 28.451 -8.807 -17.119 1.00 96.12 115 ALA A O 1
ATOM 851 N N . ALA A 1 116 ? 28.387 -10.420 -18.677 1.00 96.56 116 ALA A N 1
ATOM 852 C CA . ALA A 1 116 ? 27.570 -9.653 -19.622 1.00 96.56 116 ALA A CA 1
ATOM 853 C C . ALA A 1 116 ? 26.174 -9.332 -19.059 1.00 96.56 116 ALA A C 1
ATOM 855 O O . ALA A 1 116 ? 25.696 -8.204 -19.163 1.00 96.56 116 ALA A O 1
ATOM 856 N N . VAL A 1 117 ? 25.541 -10.312 -18.408 1.00 97.12 117 VAL A N 1
ATOM 857 C CA . VAL A 1 117 ? 24.235 -10.138 -17.760 1.00 97.12 117 VAL A CA 1
ATOM 858 C C . VAL A 1 117 ? 24.357 -9.185 -16.575 1.00 97.12 117 VAL A C 1
ATOM 860 O O . VAL A 1 117 ? 23.552 -8.269 -16.443 1.00 97.12 117 VAL A O 1
ATOM 863 N N . LEU A 1 118 ? 25.391 -9.354 -15.748 1.00 97.81 118 LEU A N 1
ATOM 864 C CA . LEU A 1 118 ? 25.655 -8.467 -14.618 1.00 97.81 118 LEU A CA 1
ATOM 865 C C . LEU A 1 118 ? 25.840 -7.012 -15.072 1.00 97.81 118 LEU A C 1
ATOM 867 O O . LEU A 1 118 ? 25.235 -6.113 -14.494 1.00 97.81 118 LEU A O 1
ATOM 871 N N . ALA A 1 119 ? 26.628 -6.779 -16.125 1.00 98.06 119 ALA A N 1
ATOM 872 C CA . ALA A 1 119 ? 26.843 -5.449 -16.686 1.00 98.06 119 ALA A CA 1
ATOM 873 C C . ALA A 1 119 ? 25.534 -4.820 -17.190 1.00 98.06 119 ALA A C 1
ATOM 875 O O . ALA A 1 119 ? 25.260 -3.660 -16.888 1.00 98.06 119 ALA A O 1
ATOM 876 N N . GLN A 1 120 ? 24.694 -5.595 -17.885 1.00 97.62 120 GLN A N 1
ATOM 877 C CA . GLN A 1 120 ? 23.388 -5.131 -18.358 1.00 97.62 120 GLN A CA 1
ATOM 878 C C . GLN A 1 120 ? 22.451 -4.747 -17.203 1.00 97.62 120 GLN A C 1
ATOM 880 O O . GLN A 1 120 ? 21.801 -3.703 -17.259 1.00 97.62 120 GLN A O 1
ATOM 885 N N . VAL A 1 121 ? 22.388 -5.568 -16.150 1.00 98.12 121 VAL A N 1
ATOM 886 C CA . VAL A 1 121 ? 21.535 -5.305 -14.981 1.00 98.12 121 VAL A CA 1
ATOM 887 C C . VAL A 1 121 ? 22.018 -4.073 -14.215 1.00 98.12 121 VAL A C 1
ATOM 889 O O . VAL A 1 121 ? 21.200 -3.247 -13.819 1.00 98.12 121 VAL A O 1
ATOM 892 N N . LEU A 1 122 ? 23.332 -3.896 -14.055 1.00 98.31 122 LEU A N 1
ATOM 893 C CA . LEU A 1 122 ? 23.883 -2.698 -13.419 1.00 98.31 122 LEU A CA 1
ATOM 894 C C . LEU A 1 122 ? 23.660 -1.434 -14.261 1.00 98.31 122 LEU A C 1
ATOM 896 O O . LEU A 1 122 ? 23.382 -0.386 -13.691 1.00 98.31 122 LEU A O 1
ATOM 900 N N . ALA A 1 123 ? 23.701 -1.523 -15.593 1.00 98.38 123 ALA A N 1
ATOM 901 C CA . ALA A 1 123 ? 23.347 -0.398 -16.460 1.00 98.38 123 ALA A CA 1
ATOM 902 C C . ALA A 1 123 ? 21.868 0.004 -16.306 1.00 98.38 123 ALA A C 1
ATOM 904 O O . ALA A 1 123 ? 21.547 1.192 -16.259 1.00 98.38 123 ALA A O 1
ATOM 905 N N . TRP A 1 124 ? 20.962 -0.971 -16.173 1.00 98.50 124 TRP A N 1
ATOM 906 C CA . TRP A 1 124 ? 19.557 -0.699 -15.855 1.00 98.50 124 TRP A CA 1
ATOM 907 C C . TRP A 1 124 ? 19.374 -0.095 -14.463 1.00 98.50 124 TRP A C 1
ATOM 909 O O . TRP A 1 124 ? 18.567 0.819 -14.314 1.00 98.50 124 TRP A O 1
ATOM 919 N N . PHE A 1 125 ? 20.136 -0.550 -13.466 1.00 98.50 125 PHE A N 1
ATOM 920 C CA . PHE A 1 125 ? 20.144 0.061 -12.138 1.00 98.50 125 PHE A CA 1
ATOM 921 C C . PHE A 1 125 ? 20.604 1.525 -12.192 1.00 98.50 125 PHE A C 1
ATOM 923 O O . PHE A 1 125 ? 19.947 2.397 -11.631 1.00 98.50 125 PHE A O 1
ATOM 930 N N . ASP A 1 126 ? 21.678 1.823 -12.925 1.00 98.25 126 ASP A N 1
ATOM 931 C CA . ASP A 1 126 ? 22.192 3.188 -13.078 1.00 98.25 126 ASP A CA 1
ATOM 932 C C . ASP A 1 126 ? 21.157 4.105 -13.764 1.00 98.25 126 ASP A C 1
ATOM 934 O O . ASP A 1 126 ? 20.906 5.228 -13.311 1.00 98.25 126 ASP A O 1
ATOM 938 N N . ALA A 1 127 ? 20.486 3.608 -14.810 1.00 98.25 127 ALA A N 1
ATOM 939 C CA . ALA A 1 127 ? 19.392 4.315 -15.475 1.00 98.25 127 ALA A CA 1
ATOM 940 C C . ALA A 1 127 ? 18.177 4.529 -14.552 1.00 98.25 127 ALA A C 1
ATOM 942 O O . ALA A 1 127 ? 17.553 5.591 -14.594 1.00 98.25 127 ALA A O 1
ATOM 943 N N . TYR A 1 128 ? 17.867 3.550 -13.697 1.00 98.06 128 TYR A N 1
ATOM 944 C CA . TYR A 1 128 ? 16.804 3.635 -12.697 1.00 98.06 128 TYR A CA 1
ATOM 945 C C . TYR A 1 128 ? 17.100 4.693 -11.629 1.00 98.06 128 TYR A C 1
ATOM 947 O O . TYR A 1 128 ? 16.261 5.541 -11.346 1.00 98.06 128 TYR A O 1
ATOM 955 N N . VAL A 1 129 ? 18.324 4.725 -11.098 1.00 96.50 129 VAL A N 1
ATOM 956 C CA . VAL A 1 129 ? 18.743 5.744 -10.123 1.00 96.50 129 VAL A CA 1
ATOM 957 C C . VAL A 1 129 ? 18.664 7.151 -10.721 1.00 96.50 129 VAL A C 1
ATOM 959 O O . VAL A 1 129 ? 18.216 8.082 -10.050 1.00 96.50 129 VAL A O 1
ATOM 962 N N . ALA A 1 130 ? 19.066 7.329 -11.983 1.00 96.56 130 ALA A N 1
ATOM 963 C CA . ALA A 1 130 ? 18.910 8.607 -12.678 1.00 96.56 130 ALA A CA 1
ATOM 964 C C . ALA A 1 130 ? 17.428 8.991 -12.844 1.00 96.56 130 ALA A C 1
ATOM 966 O O . ALA A 1 130 ? 17.045 10.124 -12.545 1.00 96.56 130 ALA A O 1
ATOM 967 N N . LEU A 1 131 ? 16.589 8.032 -13.253 1.00 97.50 131 LEU A N 1
ATOM 968 C CA . LEU A 1 131 ? 15.144 8.212 -13.366 1.00 97.50 131 LEU A CA 1
ATOM 969 C C . LEU A 1 131 ? 14.512 8.665 -12.044 1.00 97.50 131 LEU A C 1
ATOM 971 O O . LEU A 1 131 ? 13.729 9.612 -12.060 1.00 97.50 131 LEU A O 1
ATOM 975 N N . GLU A 1 132 ? 14.831 8.029 -10.918 1.00 94.56 132 GLU A N 1
ATOM 976 C CA . GLU A 1 132 ? 14.263 8.388 -9.611 1.00 94.56 132 GLU A CA 1
ATOM 977 C C . GLU A 1 132 ? 14.670 9.810 -9.191 1.00 94.56 132 GLU A C 1
ATOM 979 O O . GLU A 1 132 ? 13.832 10.603 -8.756 1.00 94.56 132 GLU A O 1
ATOM 984 N N . ARG A 1 133 ? 15.932 10.197 -9.426 1.00 92.88 133 ARG A N 1
ATOM 985 C CA . ARG A 1 133 ? 16.417 11.562 -9.151 1.00 92.88 133 ARG A CA 1
ATOM 986 C C . ARG A 1 133 ? 15.691 12.621 -9.979 1.00 92.88 133 ARG A C 1
ATOM 988 O O . ARG A 1 133 ? 15.294 13.651 -9.443 1.00 92.88 133 ARG A O 1
ATOM 995 N N . GLU A 1 134 ? 15.511 12.383 -11.274 1.00 95.69 134 GLU A N 1
ATOM 996 C CA . GLU A 1 134 ? 14.780 13.309 -12.148 1.00 95.69 134 GLU A CA 1
ATOM 997 C C . GLU A 1 134 ? 13.284 13.317 -11.860 1.00 95.69 134 GLU A C 1
ATOM 999 O O . GLU A 1 134 ? 12.653 14.370 -11.913 1.00 95.69 134 GLU A O 1
ATOM 1004 N N . SER A 1 135 ? 12.719 12.166 -11.498 1.00 93.19 135 SER A N 1
ATOM 1005 C CA . SER A 1 135 ? 11.314 12.058 -11.113 1.00 93.19 135 SER A CA 1
ATOM 1006 C C . SER A 1 135 ? 11.016 12.865 -9.852 1.00 93.19 135 SER A C 1
ATOM 1008 O O . SER A 1 135 ? 9.951 13.470 -9.771 1.00 93.19 135 SER A O 1
ATOM 1010 N N . ALA A 1 136 ? 11.950 12.930 -8.898 1.00 89.56 136 ALA A N 1
ATOM 1011 C CA . ALA A 1 136 ? 11.825 13.778 -7.713 1.00 89.56 136 ALA A CA 1
ATOM 1012 C C . ALA A 1 136 ? 11.839 15.283 -8.045 1.00 89.56 136 ALA A C 1
ATOM 1014 O O . ALA A 1 136 ? 11.248 16.077 -7.317 1.00 89.56 136 ALA A O 1
ATOM 1015 N N . ALA A 1 137 ? 12.476 15.678 -9.152 1.00 90.38 137 ALA A N 1
ATOM 1016 C CA . ALA A 1 137 ? 12.475 17.057 -9.637 1.00 90.38 137 ALA A CA 1
ATOM 1017 C C . ALA A 1 137 ? 11.208 17.417 -10.440 1.00 90.38 137 ALA A C 1
ATOM 1019 O O . ALA A 1 137 ? 10.948 18.598 -10.677 1.00 90.38 137 ALA A O 1
ATOM 1020 N N . LEU A 1 138 ? 10.401 16.427 -10.849 1.00 88.00 138 LEU A N 1
ATOM 1021 C CA . LEU A 1 138 ? 9.103 16.669 -11.477 1.00 88.00 138 LEU A CA 1
ATOM 1022 C C . LEU A 1 138 ? 8.105 17.161 -10.418 1.00 88.00 138 LEU A C 1
ATOM 1024 O O . LEU A 1 138 ? 7.477 16.370 -9.714 1.00 88.00 138 LEU A O 1
ATOM 1028 N N . GLY A 1 139 ? 7.948 18.480 -10.317 1.00 84.88 139 GLY A N 1
ATOM 1029 C CA . GLY A 1 139 ? 6.892 19.096 -9.513 1.00 84.88 139 GLY A CA 1
ATOM 1030 C C . GLY A 1 139 ? 5.485 18.696 -9.980 1.00 84.88 139 GLY A C 1
ATOM 1031 O O . GLY A 1 139 ? 5.279 18.301 -11.131 1.00 84.88 139 GLY A O 1
ATOM 1032 N N . ALA A 1 140 ? 4.500 18.815 -9.088 1.00 89.38 140 ALA A N 1
ATOM 1033 C CA . ALA A 1 140 ? 3.095 18.588 -9.421 1.00 89.38 140 ALA A CA 1
ATOM 1034 C C . ALA A 1 140 ? 2.509 19.808 -10.144 1.00 89.38 140 ALA A C 1
ATOM 1036 O O . ALA A 1 140 ? 2.697 20.938 -9.695 1.00 89.38 140 ALA A O 1
ATOM 1037 N N . SER A 1 141 ? 1.790 19.588 -11.248 1.00 90.12 141 SER A N 1
ATOM 1038 C CA . SER A 1 141 ? 1.090 20.677 -11.955 1.00 90.12 141 SER A CA 1
ATOM 1039 C C . SER A 1 141 ? -0.317 20.942 -11.422 1.00 90.12 141 SER A C 1
ATOM 1041 O O . SER A 1 141 ? -0.902 21.973 -11.734 1.00 90.12 141 SER A O 1
ATOM 1043 N N . GLY A 1 142 ? -0.874 20.007 -10.646 1.00 89.50 142 GLY A N 1
ATOM 1044 C CA . GLY A 1 142 ? -2.292 20.001 -10.280 1.00 89.50 142 GLY A CA 1
ATOM 1045 C C . GLY A 1 142 ? -3.184 19.301 -11.314 1.00 89.50 142 GLY A C 1
ATOM 1046 O O . GLY A 1 142 ? -4.322 18.962 -10.992 1.00 89.50 142 GLY A O 1
ATOM 1047 N N . ASP A 1 143 ? -2.659 19.001 -12.506 1.00 93.88 143 ASP A N 1
ATOM 1048 C CA . ASP A 1 143 ? -3.287 18.124 -13.491 1.00 93.88 143 ASP A CA 1
ATOM 1049 C C . ASP A 1 143 ? -2.642 16.732 -13.433 1.00 93.88 143 ASP A C 1
ATOM 1051 O O . ASP A 1 143 ? -1.527 16.499 -13.905 1.00 93.88 143 ASP A O 1
ATOM 1055 N N . LEU A 1 144 ? -3.378 15.780 -12.856 1.00 93.75 144 LEU A N 1
ATOM 1056 C CA . LEU A 1 144 ? -2.913 14.403 -12.691 1.00 93.75 144 LEU A CA 1
ATOM 1057 C C . LEU A 1 144 ? -2.654 13.698 -14.029 1.00 93.75 144 LEU A C 1
ATOM 1059 O O . LEU A 1 144 ? -1.753 12.861 -14.105 1.00 93.75 144 LEU A O 1
ATOM 1063 N N . SER A 1 145 ? -3.420 14.022 -15.074 1.00 94.69 145 SER A N 1
ATOM 1064 C CA . SER A 1 145 ? -3.246 13.428 -16.401 1.00 94.69 145 SER A CA 1
ATOM 1065 C C . SER A 1 145 ? -1.944 13.916 -17.026 1.00 94.69 145 SER A C 1
ATOM 1067 O O . SER A 1 145 ? -1.135 13.104 -17.480 1.00 94.69 145 SER A O 1
ATOM 1069 N N . ALA A 1 146 ? -1.696 15.228 -16.986 1.00 95.50 146 ALA A N 1
ATOM 1070 C CA . ALA A 1 146 ? -0.448 15.812 -17.472 1.00 95.50 146 ALA A CA 1
ATOM 1071 C C . ALA A 1 146 ? 0.766 15.316 -16.666 1.00 95.50 146 ALA A C 1
ATOM 1073 O O . ALA A 1 146 ? 1.800 14.959 -17.238 1.00 95.50 146 ALA A O 1
ATOM 1074 N N . ASP A 1 147 ? 0.637 15.223 -15.340 1.00 95.38 147 ASP A N 1
ATOM 1075 C CA . ASP A 1 147 ? 1.687 14.707 -14.459 1.00 95.38 147 ASP A CA 1
ATOM 1076 C C . ASP A 1 147 ? 2.032 13.243 -14.775 1.00 95.38 147 ASP A C 1
ATOM 1078 O O . ASP A 1 147 ? 3.214 12.883 -14.830 1.00 95.38 147 ASP A O 1
ATOM 1082 N N . LEU A 1 148 ? 1.025 12.403 -15.042 1.00 95.88 148 LEU A N 1
ATOM 1083 C CA . LEU A 1 148 ? 1.232 11.021 -15.471 1.00 95.88 148 LEU A CA 1
ATOM 1084 C C . LEU A 1 148 ? 1.959 10.950 -16.820 1.00 95.88 148 LEU A C 1
ATOM 1086 O O . LEU A 1 148 ? 2.902 10.168 -16.952 1.00 95.88 148 LEU A O 1
ATOM 1090 N N . GLN A 1 149 ? 1.577 11.771 -17.803 1.00 96.56 149 GLN A N 1
ATOM 1091 C CA . GLN A 1 149 ? 2.234 11.770 -19.116 1.00 96.56 149 GLN A CA 1
ATOM 1092 C C . GLN A 1 149 ? 3.704 12.191 -19.026 1.00 96.56 149 GLN A C 1
ATOM 1094 O O . GLN A 1 149 ? 4.574 11.483 -19.534 1.00 96.56 149 GLN A O 1
ATOM 1099 N N . ARG A 1 150 ? 4.023 13.256 -18.280 1.00 96.56 150 ARG A N 1
ATOM 1100 C CA . ARG A 1 150 ? 5.421 13.684 -18.082 1.00 96.56 150 ARG A CA 1
ATOM 1101 C C . ARG A 1 150 ? 6.278 12.595 -17.435 1.00 96.56 150 ARG A C 1
ATOM 1103 O O . ARG A 1 150 ? 7.418 12.371 -17.848 1.00 96.56 150 ARG A O 1
ATOM 1110 N N . ARG A 1 151 ? 5.727 11.875 -16.450 1.00 96.62 151 ARG A N 1
ATOM 1111 C CA . ARG A 1 151 ? 6.402 10.728 -15.815 1.00 96.62 151 ARG A CA 1
ATOM 1112 C C . ARG A 1 151 ? 6.593 9.566 -16.792 1.00 96.62 151 ARG A C 1
ATOM 1114 O O . ARG A 1 151 ? 7.686 9.007 -16.848 1.00 96.62 151 ARG A O 1
ATOM 1121 N N . ARG A 1 152 ? 5.570 9.229 -17.586 1.00 97.38 152 ARG A N 1
ATOM 1122 C CA . ARG A 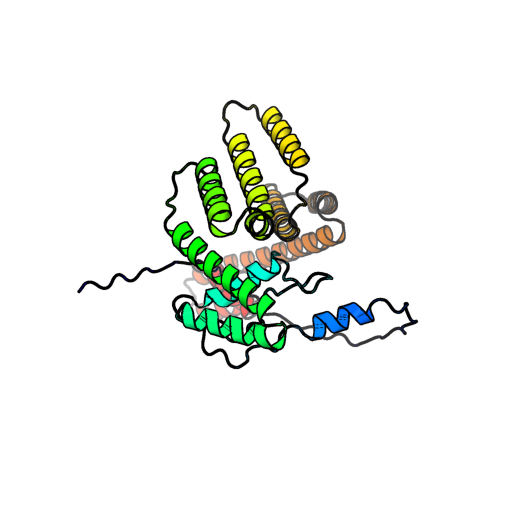1 152 ? 5.635 8.200 -18.642 1.00 97.38 152 ARG A CA 1
ATOM 1123 C C . ARG A 1 152 ? 6.741 8.496 -19.650 1.00 97.38 152 ARG A C 1
ATOM 1125 O O . ARG A 1 152 ? 7.532 7.619 -19.992 1.00 97.38 152 ARG A O 1
ATOM 1132 N N . GLU A 1 153 ? 6.822 9.735 -20.118 1.00 97.69 153 GLU A N 1
ATOM 1133 C CA . GLU A 1 153 ? 7.861 10.161 -21.053 1.00 97.69 153 GLU A CA 1
ATOM 1134 C C . GLU A 1 153 ? 9.254 10.082 -20.433 1.00 97.69 153 GLU A C 1
ATOM 1136 O O . GLU A 1 153 ? 10.167 9.552 -21.062 1.00 97.69 153 GLU A O 1
ATOM 1141 N N . LEU A 1 154 ? 9.423 10.550 -19.192 1.00 98.00 154 LEU A N 1
ATOM 1142 C CA . LEU A 1 154 ? 10.702 10.455 -18.491 1.00 98.00 154 LEU A CA 1
ATOM 1143 C C . LEU A 1 154 ? 11.161 8.997 -18.350 1.00 98.00 154 LEU A C 1
ATOM 1145 O O . LEU A 1 154 ? 12.311 8.686 -18.665 1.00 98.00 154 LEU A O 1
ATOM 1149 N N . ARG A 1 155 ? 10.255 8.093 -17.962 1.00 98.25 155 ARG A N 1
ATOM 1150 C CA . ARG A 1 155 ? 10.520 6.647 -17.878 1.00 98.25 155 ARG A CA 1
ATOM 1151 C C . ARG A 1 155 ? 10.960 6.078 -19.219 1.00 98.25 155 ARG A C 1
ATOM 1153 O O . ARG A 1 155 ? 11.985 5.405 -19.282 1.00 98.25 155 ARG A O 1
ATOM 1160 N N . ARG A 1 156 ? 10.237 6.388 -20.300 1.00 98.06 156 ARG A N 1
ATOM 1161 C CA . ARG A 1 156 ? 10.585 5.930 -21.654 1.00 98.06 156 ARG A CA 1
ATOM 1162 C C . ARG A 1 156 ? 11.932 6.476 -22.128 1.00 98.06 156 ARG A C 1
ATOM 1164 O O . ARG A 1 156 ? 12.700 5.718 -22.710 1.00 98.06 156 ARG A O 1
ATOM 1171 N N . ARG A 1 157 ? 12.248 7.746 -21.848 1.00 98.00 157 ARG A N 1
ATOM 1172 C CA . ARG A 1 157 ? 13.549 8.348 -22.190 1.00 98.00 157 ARG A CA 1
ATOM 1173 C C . ARG A 1 157 ? 14.709 7.704 -21.433 1.00 98.00 157 ARG A C 1
ATOM 1175 O O . ARG A 1 157 ? 15.765 7.503 -22.019 1.00 98.00 157 ARG A O 1
ATOM 1182 N N . ARG A 1 158 ? 14.532 7.400 -20.142 1.00 97.75 158 ARG A N 1
ATOM 1183 C CA . ARG A 1 158 ? 15.605 6.868 -19.283 1.00 97.75 158 ARG A CA 1
ATOM 1184 C C . ARG A 1 158 ? 15.813 5.366 -19.426 1.00 97.75 158 ARG A C 1
ATOM 1186 O O . ARG A 1 158 ? 16.951 4.916 -19.420 1.00 97.75 158 ARG A O 1
ATOM 1193 N N . LEU A 1 159 ? 14.731 4.603 -19.546 1.00 97.94 159 LEU A N 1
ATOM 1194 C CA . LEU A 1 159 ? 14.769 3.138 -19.509 1.00 97.94 159 LEU A CA 1
ATOM 1195 C C . LEU A 1 159 ? 14.589 2.490 -20.888 1.00 97.94 159 LEU A C 1
ATOM 1197 O O . LEU A 1 159 ? 14.852 1.301 -21.054 1.00 97.94 159 LEU A O 1
ATOM 1201 N N . GLY A 1 160 ? 14.124 3.252 -21.880 1.00 98.00 160 GLY A N 1
ATOM 1202 C CA . GLY A 1 160 ? 13.629 2.709 -23.140 1.00 98.00 160 GLY A CA 1
ATOM 1203 C C . GLY A 1 160 ? 12.216 2.129 -23.006 1.00 98.00 160 GLY A C 1
ATOM 1204 O O . GLY A 1 160 ? 11.714 1.874 -21.909 1.00 98.00 160 GLY A O 1
ATOM 1205 N N . ALA A 1 161 ? 11.553 1.918 -24.146 1.00 96.75 161 ALA A N 1
ATOM 1206 C CA . ALA A 1 161 ? 10.148 1.504 -24.184 1.00 96.75 161 ALA A CA 1
ATOM 1207 C C . ALA A 1 161 ? 9.902 0.144 -23.507 1.00 96.75 161 ALA A C 1
ATOM 1209 O O . ALA A 1 161 ? 8.970 0.016 -22.718 1.00 96.75 161 ALA A O 1
ATOM 1210 N N . THR A 1 162 ? 10.757 -0.849 -23.769 1.00 96.56 162 THR A N 1
ATOM 1211 C CA . THR A 1 162 ? 10.586 -2.219 -23.262 1.00 96.56 162 THR A CA 1
ATOM 1212 C C . THR A 1 162 ? 10.677 -2.293 -21.739 1.00 96.56 162 THR A C 1
ATOM 1214 O O . THR A 1 162 ? 9.792 -2.853 -21.097 1.00 96.56 162 THR A O 1
ATOM 1217 N N . VAL A 1 163 ? 11.723 -1.707 -21.149 1.00 97.94 163 VAL A N 1
ATOM 1218 C CA . VAL A 1 163 ? 11.935 -1.737 -19.693 1.00 97.94 163 VAL A CA 1
ATOM 1219 C C . VAL A 1 163 ? 10.887 -0.880 -18.985 1.00 97.94 163 VAL A C 1
ATOM 1221 O O . VAL A 1 163 ? 10.292 -1.327 -18.009 1.00 97.94 163 VAL A O 1
ATOM 1224 N N . ALA A 1 164 ? 10.587 0.317 -19.508 1.00 98.25 164 ALA A N 1
ATOM 1225 C CA . ALA A 1 164 ? 9.543 1.171 -18.945 1.00 98.25 164 ALA A CA 1
ATOM 1226 C C . ALA A 1 164 ? 8.177 0.462 -18.924 1.00 98.25 164 ALA A C 1
ATOM 1228 O O . ALA A 1 164 ? 7.497 0.475 -17.898 1.00 98.25 164 ALA A O 1
ATOM 1229 N N . GLN A 1 165 ? 7.805 -0.211 -20.020 1.00 97.38 165 GLN A N 1
ATOM 1230 C CA . GLN A 1 165 ? 6.557 -0.967 -20.098 1.00 97.38 165 GLN A CA 1
ATOM 1231 C C . GLN A 1 165 ? 6.522 -2.116 -19.085 1.00 97.38 165 GLN A C 1
ATOM 1233 O O . GLN A 1 165 ? 5.523 -2.285 -18.389 1.00 97.38 165 GLN A O 1
ATOM 1238 N N . ALA A 1 166 ? 7.600 -2.891 -18.980 1.00 96.69 166 ALA A N 1
ATOM 1239 C CA . ALA A 1 166 ? 7.647 -4.045 -18.090 1.00 96.69 166 ALA A CA 1
ATOM 1240 C C . ALA A 1 166 ? 7.633 -3.655 -16.600 1.00 96.69 166 ALA A C 1
ATOM 1242 O O . ALA A 1 166 ? 7.039 -4.354 -15.780 1.00 96.69 166 ALA A O 1
ATOM 1243 N N . TRP A 1 167 ? 8.240 -2.523 -16.241 1.00 97.56 167 TRP A N 1
ATOM 1244 C CA . TRP A 1 167 ? 8.333 -2.068 -14.852 1.00 97.56 167 TRP A CA 1
ATOM 1245 C C . TRP A 1 167 ? 7.162 -1.214 -14.378 1.00 97.56 167 TRP A C 1
ATOM 1247 O O . TRP A 1 167 ? 6.809 -1.279 -13.197 1.00 97.56 167 TRP A O 1
ATOM 1257 N N . TYR A 1 168 ? 6.592 -0.393 -15.262 1.00 96.88 168 TYR A N 1
ATOM 1258 C CA . TYR A 1 168 ? 5.597 0.617 -14.897 1.00 96.88 168 TYR A CA 1
ATOM 1259 C C . TYR A 1 168 ? 4.272 0.479 -15.634 1.00 96.88 168 TYR A C 1
ATOM 1261 O O . TYR A 1 168 ? 3.296 1.048 -15.160 1.00 96.88 168 TYR A O 1
ATOM 1269 N N . GLY A 1 169 ? 4.187 -0.267 -16.739 1.00 94.81 169 GLY A N 1
ATOM 1270 C CA . GLY A 1 169 ? 2.993 -0.276 -17.591 1.00 94.81 169 GLY A CA 1
ATOM 1271 C C . GLY A 1 169 ? 1.709 -0.642 -16.840 1.00 94.81 169 GLY A C 1
ATOM 1272 O O . GLY A 1 169 ? 0.663 -0.035 -17.052 1.00 94.81 169 GLY A O 1
ATOM 1273 N N . GLU A 1 170 ? 1.790 -1.578 -15.895 1.00 91.44 170 GLU A N 1
ATOM 1274 C CA . GLU A 1 170 ? 0.647 -1.967 -15.068 1.00 91.44 170 GLU A CA 1
ATOM 1275 C C . GLU A 1 170 ? 0.260 -0.893 -14.035 1.00 91.44 170 GLU A C 1
ATOM 1277 O O . GLU A 1 170 ? -0.922 -0.592 -13.864 1.00 91.44 170 GLU A O 1
ATOM 1282 N N . ASP A 1 171 ? 1.250 -0.277 -13.377 1.00 92.00 171 ASP A N 1
ATOM 1283 C CA . ASP A 1 171 ? 1.034 0.826 -12.428 1.00 92.00 171 ASP A CA 1
ATOM 1284 C C . ASP A 1 171 ? 0.453 2.051 -13.138 1.00 92.00 171 ASP A C 1
ATOM 1286 O O . ASP A 1 171 ? -0.456 2.709 -12.640 1.00 92.00 171 ASP A O 1
ATOM 1290 N N . GLU A 1 172 ? 0.954 2.332 -14.334 1.00 95.06 172 GLU A N 1
ATOM 1291 C CA . GLU A 1 172 ? 0.506 3.417 -15.188 1.00 95.06 172 GLU A CA 1
ATOM 1292 C C . GLU A 1 172 ? -0.912 3.193 -15.696 1.00 95.06 172 GLU A C 1
ATOM 1294 O O . GLU A 1 172 ? -1.684 4.149 -15.708 1.00 95.06 172 GLU A O 1
ATOM 1299 N N . ARG A 1 173 ? -1.267 1.965 -16.087 1.00 92.25 173 ARG A N 1
ATOM 1300 C CA . ARG A 1 173 ? -2.634 1.607 -16.488 1.00 92.25 173 ARG A CA 1
ATOM 1301 C C . ARG A 1 173 ? -3.609 1.749 -15.317 1.00 92.25 173 ARG A C 1
ATOM 1303 O O . ARG A 1 173 ? -4.689 2.305 -15.491 1.00 92.25 173 ARG A O 1
ATOM 1310 N N . ARG A 1 174 ? -3.218 1.310 -14.112 1.00 90.25 174 ARG A N 1
ATOM 1311 C CA . ARG A 1 174 ? -4.011 1.506 -12.883 1.00 90.25 174 ARG A CA 1
ATOM 1312 C C . ARG A 1 174 ? -4.196 2.980 -12.537 1.00 90.25 174 ARG A C 1
ATOM 1314 O O . ARG A 1 174 ? -5.293 3.392 -12.172 1.00 90.25 174 ARG A O 1
ATOM 1321 N N . LEU A 1 175 ? -3.134 3.776 -12.631 1.00 92.62 175 LEU A N 1
ATOM 1322 C CA . LEU A 1 175 ? -3.202 5.197 -12.306 1.00 92.62 175 LEU A CA 1
ATOM 1323 C C . LEU A 1 175 ? -4.061 5.962 -13.321 1.00 92.62 175 LEU A C 1
ATOM 1325 O O . LEU A 1 175 ? -4.864 6.799 -12.924 1.00 92.62 175 LEU A O 1
ATOM 1329 N N . GLU A 1 176 ? -3.953 5.634 -14.607 1.00 94.44 176 GLU A N 1
ATOM 1330 C CA . GLU A 1 176 ? -4.806 6.201 -15.657 1.00 94.44 176 GLU A CA 1
ATOM 1331 C C . GLU A 1 176 ? -6.288 5.888 -15.420 1.00 94.44 176 GLU A C 1
ATOM 1333 O O . GLU A 1 176 ? -7.125 6.791 -15.447 1.00 94.44 176 GLU A O 1
ATOM 1338 N N . HIS A 1 177 ? -6.604 4.637 -15.072 1.00 93.12 177 HIS A N 1
ATOM 1339 C CA . HIS A 1 177 ? -7.953 4.233 -14.676 1.00 93.12 177 HIS A CA 1
ATOM 1340 C C . HIS A 1 177 ? -8.465 5.020 -13.463 1.00 93.12 177 HIS A C 1
ATOM 1342 O O . HIS A 1 177 ? -9.575 5.554 -13.492 1.00 93.12 177 HIS A O 1
ATOM 1348 N N . ALA A 1 178 ? -7.650 5.164 -12.414 1.00 91.94 178 ALA A N 1
ATOM 1349 C CA . ALA A 1 178 ? -8.020 5.919 -11.218 1.00 91.94 178 ALA A CA 1
ATOM 1350 C C . ALA A 1 178 ? -8.283 7.406 -11.521 1.00 91.94 178 ALA A C 1
ATOM 1352 O O . ALA A 1 178 ? -9.255 7.978 -11.017 1.00 91.94 178 ALA A O 1
ATOM 1353 N N . ILE A 1 179 ? -7.458 8.022 -12.373 1.00 95.00 179 ILE A N 1
ATOM 1354 C CA . ILE A 1 179 ? -7.635 9.407 -12.830 1.00 95.00 179 ILE A CA 1
ATOM 1355 C C . ILE A 1 179 ? -8.943 9.545 -13.621 1.00 95.00 179 ILE A C 1
ATOM 1357 O O . ILE A 1 179 ? -9.738 10.440 -13.325 1.00 95.00 179 ILE A O 1
ATOM 1361 N N . ALA A 1 180 ? -9.214 8.636 -14.561 1.00 94.56 180 ALA A N 1
ATOM 1362 C CA . ALA A 1 180 ? -10.441 8.642 -15.358 1.00 94.56 180 ALA A CA 1
ATOM 1363 C C . ALA A 1 180 ? -11.699 8.465 -14.488 1.00 94.56 180 ALA A C 1
ATOM 1365 O O . ALA A 1 180 ? -12.676 9.205 -14.637 1.00 94.56 180 ALA A O 1
ATOM 1366 N N . ARG A 1 181 ? -11.662 7.553 -13.507 1.00 93.88 181 ARG A N 1
ATOM 1367 C CA . ARG A 1 181 ? -12.746 7.396 -12.525 1.00 93.88 181 ARG A CA 1
ATOM 1368 C C . ARG A 1 181 ? -12.974 8.676 -11.734 1.00 93.88 181 ARG A C 1
ATOM 1370 O O . ARG A 1 181 ? -14.117 9.090 -11.559 1.00 93.88 181 ARG A O 1
ATOM 1377 N N . GLN A 1 182 ? -11.905 9.306 -11.253 1.00 93.94 182 GLN A N 1
ATOM 1378 C CA . GLN A 1 182 ? -12.005 10.554 -10.501 1.00 93.94 182 GLN A CA 1
ATOM 1379 C C . GLN A 1 182 ? -12.613 11.679 -11.348 1.00 93.94 182 GLN A C 1
ATOM 1381 O O . GLN A 1 182 ? -13.428 12.444 -10.832 1.00 93.94 182 GLN A O 1
ATOM 1386 N N . ALA A 1 183 ? -12.253 11.770 -12.631 1.00 94.50 183 ALA A N 1
ATOM 1387 C CA . ALA A 1 183 ? -12.825 12.746 -13.553 1.00 94.50 183 ALA A CA 1
ATOM 1388 C C . ALA A 1 183 ? -14.346 12.559 -13.697 1.00 94.50 183 ALA A C 1
ATOM 1390 O O . ALA A 1 183 ? -15.094 13.506 -13.464 1.00 94.50 183 ALA A O 1
ATOM 1391 N N . LEU A 1 184 ? -14.814 11.328 -13.941 1.00 95.12 184 LEU A N 1
ATOM 1392 C CA . LEU A 1 184 ? -16.251 11.012 -14.010 1.00 95.12 184 LEU A CA 1
ATOM 1393 C C . LEU A 1 184 ? -16.993 11.310 -12.698 1.00 95.12 184 LEU A C 1
ATOM 1395 O O . LEU A 1 184 ? -18.142 11.752 -12.705 1.00 95.12 184 LEU A O 1
ATOM 1399 N N . GLN A 1 185 ? -16.343 11.081 -11.554 1.00 92.69 185 GLN A N 1
ATOM 1400 C CA . GLN A 1 185 ? -16.933 11.378 -10.247 1.00 92.69 185 GLN A CA 1
ATOM 1401 C C . GLN A 1 185 ? -17.085 12.879 -9.989 1.00 92.69 185 GLN A C 1
ATOM 1403 O O . GLN A 1 185 ? -18.049 13.296 -9.351 1.00 92.69 185 GLN A O 1
ATOM 1408 N N . ARG A 1 186 ? -16.149 13.695 -10.483 1.00 93.56 186 ARG A N 1
ATOM 1409 C CA . ARG A 1 186 ? -16.161 15.154 -10.302 1.00 93.56 186 ARG A CA 1
ATOM 1410 C C . ARG A 1 186 ? -16.975 15.899 -11.352 1.00 93.56 186 ARG A C 1
ATOM 1412 O O . ARG A 1 186 ? -17.261 17.078 -11.151 1.00 93.56 186 ARG A O 1
ATOM 1419 N N . ASP A 1 187 ? -17.357 15.233 -12.435 1.00 95.00 187 ASP A N 1
ATOM 1420 C CA . ASP A 1 187 ? -18.173 15.826 -13.484 1.00 95.00 187 ASP A CA 1
ATOM 1421 C C . ASP A 1 187 ? -19.581 16.154 -12.961 1.00 95.00 187 ASP A C 1
ATOM 1423 O O . ASP A 1 187 ? -20.402 15.268 -12.699 1.00 95.00 187 ASP A O 1
ATOM 1427 N N . ARG A 1 188 ? -19.848 17.455 -12.793 1.00 94.44 188 ARG A N 1
ATOM 1428 C CA . ARG A 1 188 ? -21.139 17.988 -12.335 1.00 94.44 188 ARG A CA 1
ATOM 1429 C C . ARG A 1 188 ? -22.216 17.962 -13.422 1.00 94.44 188 ARG A C 1
ATOM 1431 O O . ARG A 1 188 ? -23.386 18.095 -13.082 1.00 94.44 188 ARG A O 1
ATOM 1438 N N . GLY A 1 189 ? -21.842 17.780 -14.688 1.00 95.69 189 GLY A N 1
ATOM 1439 C CA . GLY A 1 189 ? -22.770 17.654 -15.811 1.00 95.69 189 GLY A CA 1
ATOM 1440 C C . GLY A 1 189 ? -23.422 16.274 -15.912 1.00 95.69 189 GLY A C 1
ATOM 1441 O O . GLY A 1 189 ? -24.435 16.126 -16.590 1.00 95.69 189 GLY A O 1
ATOM 1442 N N . LEU A 1 190 ? -22.888 15.261 -15.220 1.00 95.06 190 LEU A N 1
ATOM 1443 C CA . LEU A 1 190 ? -23.442 13.908 -15.246 1.00 95.06 190 LEU A CA 1
ATOM 1444 C C . LEU A 1 190 ? -24.529 13.708 -14.187 1.00 95.06 190 LEU A C 1
ATOM 1446 O O . LEU A 1 190 ? -24.288 13.834 -12.978 1.00 95.06 190 LEU A O 1
ATOM 1450 N N . ALA A 1 191 ? -25.708 13.268 -14.633 1.00 95.50 191 ALA A N 1
ATOM 1451 C CA . ALA A 1 191 ? -26.720 12.741 -13.728 1.00 95.50 191 ALA A CA 1
ATOM 1452 C C . ALA A 1 191 ? -26.192 11.475 -13.013 1.00 95.50 191 ALA A C 1
ATOM 1454 O O . ALA A 1 191 ? -25.412 10.718 -13.604 1.00 95.50 191 ALA A O 1
ATOM 1455 N N . PRO A 1 192 ? -26.629 11.175 -11.773 1.00 92.69 192 PRO A N 1
ATOM 1456 C CA . PRO A 1 192 ? -26.121 10.029 -11.012 1.00 92.69 192 PRO A CA 1
ATOM 1457 C C . PRO A 1 192 ? -26.185 8.687 -11.760 1.00 92.69 192 PRO A C 1
ATOM 1459 O O . PRO A 1 192 ? -25.218 7.926 -11.738 1.00 92.69 192 PRO A O 1
ATOM 1462 N N . ALA A 1 193 ? -27.282 8.416 -12.474 1.00 90.94 193 ALA A N 1
ATOM 1463 C CA . ALA A 1 193 ? -27.452 7.184 -13.247 1.00 90.94 193 ALA A CA 1
ATOM 1464 C C . ALA A 1 193 ? -26.495 7.099 -14.450 1.00 90.94 193 ALA A C 1
ATOM 1466 O O . ALA A 1 193 ? -25.893 6.051 -14.691 1.00 90.94 193 ALA A O 1
ATOM 1467 N N . GLN A 1 194 ? -26.303 8.210 -15.168 1.00 94.38 194 GLN A N 1
ATOM 1468 C CA . GLN A 1 194 ? -25.362 8.296 -16.289 1.00 94.38 194 GLN A CA 1
ATOM 1469 C C . GLN A 1 194 ? -23.920 8.127 -15.807 1.00 94.38 194 GLN A C 1
ATOM 1471 O O . GLN A 1 194 ? -23.164 7.357 -16.392 1.00 94.38 194 GLN A O 1
ATOM 1476 N N . ARG A 1 195 ? -23.553 8.774 -14.693 1.00 95.25 195 ARG A N 1
ATOM 1477 C CA . ARG A 1 195 ? -22.242 8.602 -14.056 1.00 95.25 195 ARG A CA 1
ATOM 1478 C C . ARG A 1 195 ? -21.982 7.139 -13.698 1.00 95.25 195 ARG A C 1
ATOM 1480 O O . ARG A 1 195 ? -20.915 6.617 -14.004 1.00 95.25 195 ARG A O 1
ATOM 1487 N N . ALA A 1 196 ? -22.959 6.468 -13.087 1.00 88.00 196 ALA A N 1
ATOM 1488 C CA . ALA A 1 196 ? -22.842 5.057 -12.735 1.00 88.00 196 ALA A CA 1
ATOM 1489 C C . ALA A 1 196 ? -22.665 4.156 -13.970 1.00 88.00 196 ALA A C 1
ATOM 1491 O O . ALA A 1 196 ? -21.858 3.230 -13.929 1.00 88.00 196 ALA A O 1
ATOM 1492 N N . ALA A 1 197 ? -23.375 4.429 -15.071 1.00 92.88 197 ALA A N 1
ATOM 1493 C CA . ALA A 1 197 ? -23.207 3.696 -16.327 1.00 92.88 197 ALA A CA 1
ATOM 1494 C C . ALA A 1 197 ? -21.800 3.881 -16.920 1.00 92.88 197 ALA A C 1
ATOM 1496 O O . ALA A 1 197 ? -21.118 2.892 -17.178 1.00 92.88 197 ALA A O 1
ATOM 1497 N N . ARG A 1 198 ? -21.322 5.128 -17.020 1.00 94.94 198 ARG A N 1
ATOM 1498 C CA . ARG A 1 198 ? -19.981 5.449 -17.538 1.00 94.94 198 ARG A CA 1
ATOM 1499 C C . ARG A 1 198 ? -18.858 4.838 -16.705 1.00 94.94 198 ARG A C 1
ATOM 1501 O O . ARG A 1 198 ? -17.864 4.385 -17.257 1.00 94.94 198 ARG A O 1
ATOM 1508 N N . LEU A 1 199 ? -19.012 4.805 -15.380 1.00 90.69 199 LEU A N 1
ATOM 1509 C CA . LEU A 1 199 ? -18.046 4.145 -14.500 1.00 90.69 199 LEU A CA 1
ATOM 1510 C C . LEU A 1 199 ? -17.985 2.634 -14.756 1.00 90.69 199 LEU A C 1
ATOM 1512 O O . LEU A 1 199 ? -16.889 2.091 -14.819 1.00 90.69 199 LEU A O 1
ATOM 1516 N N . ARG A 1 200 ? -19.130 1.966 -14.957 1.00 88.81 200 ARG A N 1
ATOM 1517 C CA . ARG A 1 200 ? -19.154 0.532 -15.296 1.00 88.81 200 ARG A CA 1
ATOM 1518 C C . ARG A 1 200 ? -18.510 0.247 -16.651 1.00 88.81 200 ARG A C 1
ATOM 1520 O O . ARG A 1 200 ? -17.748 -0.705 -16.758 1.00 88.81 200 ARG A O 1
ATOM 1527 N N . GLU A 1 201 ? -18.795 1.067 -17.661 1.00 92.94 201 GLU A N 1
ATOM 1528 C CA . GLU A 1 201 ? -18.162 0.961 -18.984 1.00 92.94 201 GLU A CA 1
ATOM 1529 C C . GLU A 1 201 ? -16.641 1.135 -18.892 1.00 92.94 201 GLU A C 1
ATOM 1531 O O . GLU A 1 201 ? -15.893 0.340 -19.455 1.00 92.94 201 GLU A O 1
ATOM 1536 N N . LEU A 1 202 ? -16.183 2.139 -18.135 1.00 92.00 202 LEU A N 1
ATOM 1537 C CA . LEU A 1 202 ? -14.763 2.381 -17.888 1.00 92.00 202 LEU A CA 1
ATOM 1538 C C . LEU A 1 202 ? -14.101 1.186 -17.189 1.00 92.00 202 LEU A C 1
ATOM 1540 O O . LEU A 1 202 ? -13.032 0.748 -17.604 1.00 92.00 202 LEU A O 1
ATOM 1544 N N . ASP A 1 203 ? -14.728 0.652 -16.143 1.00 88.44 203 ASP A N 1
ATOM 1545 C CA . ASP A 1 203 ? -14.208 -0.502 -15.407 1.00 88.44 203 ASP A CA 1
ATOM 1546 C C . ASP A 1 203 ? -14.117 -1.748 -16.298 1.00 88.44 203 ASP A C 1
ATOM 1548 O O . ASP A 1 203 ? -13.085 -2.421 -16.308 1.00 88.44 203 ASP A O 1
ATOM 1552 N N . ALA A 1 204 ? -15.151 -2.011 -17.104 1.00 87.81 204 ALA A N 1
ATOM 1553 C CA . ALA A 1 204 ? -15.169 -3.122 -18.050 1.00 87.81 204 ALA A CA 1
ATOM 1554 C C . ALA A 1 204 ? -14.084 -2.984 -19.130 1.00 87.81 204 ALA A C 1
ATOM 1556 O O . ALA A 1 204 ? -13.401 -3.957 -19.441 1.00 87.81 204 ALA A O 1
ATOM 1557 N N . ALA A 1 205 ? -13.882 -1.777 -19.668 1.00 89.38 205 ALA A N 1
ATOM 1558 C CA . ALA A 1 205 ? -12.892 -1.520 -20.713 1.00 89.38 205 ALA A CA 1
ATOM 1559 C C . ALA A 1 205 ? -11.448 -1.745 -20.242 1.00 89.38 205 ALA A C 1
ATOM 1561 O O . ALA A 1 205 ? -10.594 -2.154 -21.027 1.00 89.38 205 ALA A O 1
ATOM 1562 N N . TYR A 1 206 ? -11.163 -1.479 -18.967 1.00 86.56 206 TYR A N 1
ATOM 1563 C CA . TYR A 1 206 ? -9.821 -1.651 -18.417 1.00 86.56 206 TYR A CA 1
ATOM 1564 C C . TYR A 1 206 ? -9.504 -3.099 -18.040 1.00 86.56 206 TYR A C 1
ATOM 1566 O O . TYR A 1 206 ? -8.320 -3.422 -17.912 1.00 86.56 206 TYR A O 1
ATOM 1574 N N . GLY A 1 207 ? -10.524 -3.952 -17.865 1.00 82.31 207 GLY A N 1
ATOM 1575 C CA . GLY A 1 207 ? -10.362 -5.378 -17.555 1.00 82.31 207 GLY A CA 1
ATOM 1576 C C . GLY A 1 207 ? -9.410 -5.635 -16.384 1.00 82.31 207 GLY A C 1
ATOM 1577 O O . GLY A 1 207 ? -8.705 -6.640 -16.368 1.00 82.31 207 GLY A O 1
ATOM 1578 N N . LEU A 1 208 ? -9.297 -4.672 -15.464 1.00 67.62 208 LEU A N 1
ATOM 1579 C CA . LEU A 1 208 ? -8.388 -4.756 -14.334 1.00 67.62 208 LEU A CA 1
ATOM 1580 C C . LEU A 1 208 ? -9.018 -5.689 -13.308 1.00 67.62 208 LEU A C 1
ATOM 1582 O O . LEU A 1 208 ? -10.087 -5.380 -12.780 1.00 67.62 208 LEU A O 1
ATOM 1586 N N . ASP A 1 209 ? -8.336 -6.792 -13.006 1.00 58.56 209 ASP A N 1
ATOM 1587 C CA . ASP A 1 209 ? -8.676 -7.598 -11.840 1.00 58.56 209 ASP A CA 1
ATOM 1588 C C . ASP A 1 209 ? -8.677 -6.702 -10.599 1.00 58.56 209 ASP A C 1
ATOM 1590 O O . ASP A 1 209 ? -7.790 -5.859 -10.403 1.00 58.56 209 ASP A O 1
ATOM 1594 N N . LEU A 1 210 ? -9.702 -6.869 -9.765 1.00 57.62 210 LEU A N 1
ATOM 1595 C CA . LEU A 1 210 ? -9.738 -6.223 -8.464 1.00 57.62 210 LEU A CA 1
ATOM 1596 C C . LEU A 1 210 ? -8.527 -6.724 -7.676 1.00 57.62 210 LEU A C 1
ATOM 1598 O O . LEU A 1 210 ? -8.377 -7.923 -7.456 1.00 57.62 210 LEU A O 1
ATOM 1602 N N . ASP A 1 211 ? -7.657 -5.803 -7.260 1.00 57.31 211 ASP A N 1
ATOM 1603 C CA . ASP A 1 211 ? -6.552 -6.124 -6.360 1.00 57.31 211 ASP A CA 1
ATOM 1604 C C . ASP A 1 211 ? -7.133 -6.846 -5.124 1.00 57.31 211 ASP A C 1
ATOM 1606 O O . ASP A 1 211 ? -8.009 -6.283 -4.450 1.00 57.31 211 ASP A O 1
ATOM 1610 N N . PRO A 1 212 ? -6.718 -8.091 -4.826 1.00 54.84 212 PRO A N 1
ATOM 1611 C CA . PRO A 1 212 ? -7.299 -8.862 -3.731 1.00 54.84 212 PRO A CA 1
ATOM 1612 C C . PRO A 1 212 ? -7.109 -8.156 -2.384 1.00 54.84 212 PRO A C 1
ATOM 1614 O O . PRO A 1 212 ? -8.025 -8.156 -1.565 1.00 54.84 212 PRO A O 1
ATOM 1617 N N . THR A 1 213 ? -5.993 -7.444 -2.189 1.00 60.19 213 THR A N 1
ATOM 1618 C CA . THR A 1 213 ? -5.741 -6.672 -0.959 1.00 60.19 213 THR A CA 1
ATOM 1619 C C . THR A 1 213 ? -6.712 -5.500 -0.817 1.00 60.19 213 THR A C 1
ATOM 1621 O O . THR A 1 213 ? -7.193 -5.191 0.277 1.00 60.19 213 THR A O 1
ATOM 1624 N N . ARG A 1 214 ? -7.075 -4.874 -1.942 1.00 63.34 214 ARG A N 1
ATOM 1625 C CA . ARG A 1 214 ? -8.100 -3.830 -1.987 1.00 63.34 214 ARG A CA 1
ATOM 1626 C C . ARG A 1 214 ? -9.485 -4.407 -1.726 1.00 63.34 214 ARG A C 1
ATOM 1628 O O . ARG A 1 214 ? -10.256 -3.801 -0.994 1.00 63.34 214 ARG A O 1
ATOM 1635 N N . THR A 1 215 ? -9.772 -5.587 -2.267 1.00 67.56 215 THR A N 1
ATOM 1636 C CA . THR A 1 215 ? -11.042 -6.293 -2.058 1.00 67.56 215 THR A CA 1
ATOM 1637 C C . THR A 1 215 ? -11.238 -6.652 -0.585 1.00 67.56 215 THR A C 1
ATOM 1639 O O . THR A 1 215 ? -12.321 -6.438 -0.038 1.00 67.56 215 THR A O 1
ATOM 1642 N N . GLU A 1 216 ? -10.191 -7.118 0.098 1.00 72.81 216 GLU A N 1
ATOM 1643 C CA . GLU A 1 216 ? -10.213 -7.360 1.546 1.00 72.81 216 GLU A CA 1
ATOM 1644 C C . GLU A 1 216 ? -10.465 -6.064 2.331 1.00 72.81 216 GLU A C 1
ATOM 1646 O O . GLU A 1 216 ? -11.368 -6.013 3.173 1.00 72.81 216 GLU A O 1
ATOM 1651 N N . GLY A 1 217 ? -9.733 -4.990 2.015 1.00 75.12 217 GLY A N 1
ATOM 1652 C CA . GLY A 1 217 ? -9.931 -3.676 2.634 1.00 75.12 217 GLY A CA 1
ATOM 1653 C C . GLY A 1 217 ? -11.342 -3.114 2.423 1.00 75.12 217 GLY A C 1
ATOM 1654 O O . GLY A 1 217 ? -11.976 -2.636 3.369 1.00 75.12 217 GLY A O 1
ATOM 1655 N N . ASP A 1 218 ? -11.874 -3.228 1.207 1.00 78.44 218 ASP A N 1
ATOM 1656 C CA . ASP A 1 218 ? -13.220 -2.784 0.844 1.00 78.44 218 ASP A CA 1
ATOM 1657 C C . ASP A 1 218 ? -14.297 -3.614 1.557 1.00 78.44 218 ASP A C 1
ATOM 1659 O O . ASP A 1 218 ? -15.300 -3.058 2.017 1.00 78.44 218 ASP A O 1
ATOM 1663 N N . THR A 1 219 ? -14.066 -4.920 1.727 1.00 83.00 219 THR A N 1
ATOM 1664 C CA . THR A 1 219 ? -14.948 -5.830 2.473 1.00 83.00 219 THR A CA 1
ATOM 1665 C C . THR A 1 219 ? -15.017 -5.442 3.948 1.00 83.00 219 THR A C 1
ATOM 1667 O O . THR A 1 219 ? -16.111 -5.317 4.506 1.00 83.00 219 THR A O 1
ATOM 1670 N N . VAL A 1 220 ? -13.870 -5.171 4.580 1.00 85.38 220 VAL A N 1
ATOM 1671 C CA . VAL A 1 220 ? -13.817 -4.688 5.971 1.00 85.38 220 VAL A CA 1
ATOM 1672 C C . VAL A 1 220 ? -14.536 -3.347 6.099 1.00 85.38 220 VAL A C 1
ATOM 1674 O O . VAL A 1 220 ? -15.382 -3.175 6.981 1.00 85.38 220 VAL A O 1
ATOM 1677 N N . ALA A 1 221 ? -14.263 -2.406 5.193 1.00 84.75 221 ALA A N 1
ATOM 1678 C CA . ALA A 1 221 ? -14.904 -1.097 5.203 1.00 84.75 221 ALA A CA 1
ATOM 1679 C C . ALA A 1 221 ? -16.429 -1.203 5.016 1.00 84.75 221 ALA A C 1
ATOM 1681 O O . ALA A 1 221 ? -17.189 -0.492 5.681 1.00 84.75 221 ALA A O 1
ATOM 1682 N N . LEU A 1 222 ? -16.895 -2.104 4.147 1.00 87.94 222 LEU A N 1
ATOM 1683 C CA . LEU A 1 222 ? -18.314 -2.391 3.957 1.00 87.94 222 LEU A CA 1
ATOM 1684 C C . LEU A 1 222 ? -18.946 -2.961 5.231 1.00 87.94 222 LEU A C 1
ATOM 1686 O O . LEU A 1 222 ? -19.969 -2.438 5.673 1.00 87.94 222 LEU A O 1
ATOM 1690 N N . ALA A 1 223 ? -18.325 -3.962 5.858 1.00 90.31 223 ALA A N 1
ATOM 1691 C CA . ALA A 1 223 ? -18.817 -4.561 7.099 1.00 90.31 223 ALA A CA 1
ATOM 1692 C C . ALA A 1 223 ? -18.904 -3.536 8.247 1.00 90.31 223 ALA A C 1
ATOM 1694 O O . ALA A 1 223 ? -19.872 -3.536 9.019 1.00 90.31 223 ALA A O 1
ATOM 1695 N N . MET A 1 224 ? -17.934 -2.617 8.340 1.00 89.12 224 MET A N 1
ATOM 1696 C CA . MET A 1 224 ? -17.955 -1.518 9.311 1.00 89.12 224 MET A CA 1
ATOM 1697 C C . MET A 1 224 ? -19.104 -0.539 9.052 1.00 89.12 224 MET A C 1
ATOM 1699 O O . MET A 1 224 ? -19.849 -0.229 9.982 1.00 89.12 224 MET A O 1
ATOM 1703 N N . ARG A 1 225 ? -19.296 -0.090 7.801 1.00 91.38 225 ARG A N 1
ATOM 1704 C CA . ARG A 1 225 ? -20.413 0.801 7.433 1.00 91.38 225 ARG A CA 1
ATOM 1705 C C . ARG A 1 225 ? -21.767 0.151 7.691 1.00 91.38 225 ARG A C 1
ATOM 1707 O O . ARG A 1 225 ? -22.648 0.787 8.262 1.00 91.38 225 ARG A O 1
ATOM 1714 N N . GLN A 1 226 ? -21.923 -1.113 7.304 1.00 93.94 226 GLN A N 1
ATOM 1715 C CA . GLN A 1 226 ? -23.160 -1.858 7.513 1.00 93.94 226 GLN A CA 1
ATOM 1716 C C . GLN A 1 226 ? -23.476 -1.987 9.009 1.00 93.94 226 GLN A C 1
ATOM 1718 O O . GLN A 1 226 ? -24.606 -1.741 9.418 1.00 93.94 226 GLN A O 1
ATOM 1723 N N . SER A 1 227 ? -22.466 -2.289 9.834 1.00 91.88 227 SER A N 1
ATOM 1724 C CA . SER A 1 227 ? -22.628 -2.366 11.291 1.00 91.88 227 SER A CA 1
ATOM 1725 C C . SER A 1 227 ? -23.016 -1.015 11.896 1.00 91.88 227 SER A C 1
ATOM 1727 O O . SER A 1 227 ? -23.955 -0.959 12.678 1.00 91.88 227 SER A O 1
ATOM 1729 N N . ALA A 1 228 ? -22.362 0.082 11.498 1.00 91.31 228 ALA A N 1
ATOM 1730 C CA . ALA A 1 228 ? -22.717 1.423 11.970 1.00 91.31 228 ALA A CA 1
ATOM 1731 C C . ALA A 1 228 ? -24.161 1.804 11.602 1.00 91.31 228 ALA A C 1
ATOM 1733 O O . ALA A 1 228 ? -24.894 2.326 12.441 1.00 91.31 228 ALA A O 1
ATOM 1734 N N . ARG A 1 229 ? -24.592 1.482 10.375 1.00 95.44 229 ARG A N 1
ATOM 1735 C CA . ARG A 1 229 ? -25.977 1.677 9.933 1.00 95.44 229 ARG A CA 1
ATOM 1736 C C . ARG A 1 229 ? -26.959 0.869 10.785 1.00 95.44 229 ARG A C 1
ATOM 1738 O O . ARG A 1 229 ? -27.960 1.414 11.228 1.00 95.44 229 ARG A O 1
ATOM 1745 N N . PHE A 1 230 ? -26.670 -0.405 11.050 1.00 94.88 230 PHE A N 1
ATOM 1746 C CA . PHE A 1 230 ? -27.538 -1.246 11.877 1.00 94.88 230 PHE A CA 1
ATOM 1747 C C . PHE A 1 230 ? -27.685 -0.749 13.315 1.00 94.88 230 PHE A C 1
ATOM 1749 O O . PHE A 1 230 ? -28.765 -0.896 13.885 1.00 94.88 230 PHE A O 1
ATOM 1756 N N . GLU A 1 231 ? -26.630 -0.173 13.894 1.00 90.25 231 GLU A N 1
ATOM 1757 C CA . GLU A 1 231 ? -26.726 0.471 15.207 1.00 90.25 231 GLU A CA 1
ATOM 1758 C C . GLU A 1 231 ? -27.573 1.746 15.149 1.00 90.25 231 GLU A C 1
ATOM 1760 O O . GLU A 1 231 ? -28.449 1.923 15.989 1.00 90.25 231 GLU A O 1
ATOM 1765 N N . ALA A 1 232 ? -27.371 2.599 14.139 1.00 92.94 232 ALA A N 1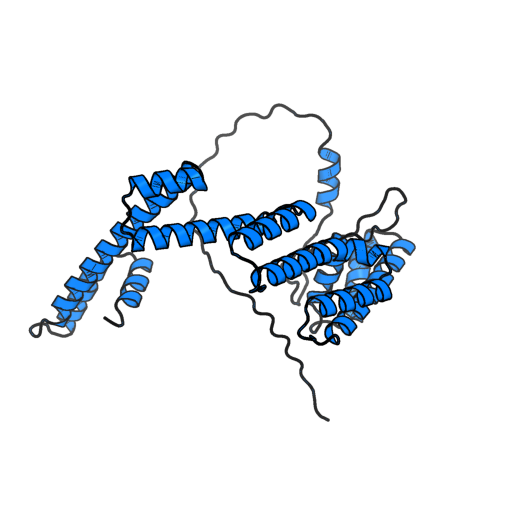
ATOM 1766 C CA . ALA A 1 232 ? -28.147 3.830 13.975 1.00 92.94 232 ALA A CA 1
ATOM 1767 C C . ALA A 1 232 ? -29.648 3.563 13.755 1.00 92.94 232 ALA A C 1
ATOM 1769 O O . ALA A 1 232 ? -30.488 4.301 14.258 1.00 92.94 232 ALA A O 1
ATOM 1770 N N . GLU A 1 233 ? -29.980 2.499 13.023 1.00 94.50 233 GLU A N 1
ATOM 1771 C CA . GLU A 1 233 ? -31.360 2.096 12.730 1.00 94.50 233 GLU A CA 1
ATOM 1772 C C . GLU A 1 233 ? -31.993 1.230 13.832 1.00 94.50 233 GLU A C 1
ATOM 1774 O O . GLU A 1 233 ? -33.181 0.928 13.753 1.00 94.50 233 GLU A O 1
ATOM 1779 N N . GLY A 1 234 ? -31.221 0.757 14.818 1.00 92.44 234 GLY A N 1
ATOM 1780 C CA . GLY A 1 234 ? -31.707 -0.237 15.782 1.00 92.44 234 GLY A CA 1
ATOM 1781 C C . GLY A 1 234 ? -32.170 -1.540 15.114 1.00 92.44 234 GLY A C 1
ATOM 1782 O O . GLY A 1 234 ? -33.130 -2.162 15.560 1.00 92.44 234 GLY A O 1
ATOM 1783 N N . ALA A 1 235 ? -31.521 -1.944 14.015 1.00 94.25 235 ALA A N 1
ATOM 1784 C CA . ALA A 1 235 ? -31.970 -3.064 13.191 1.00 94.25 235 ALA A CA 1
ATOM 1785 C C . ALA A 1 235 ? -32.012 -4.386 13.980 1.00 94.25 235 ALA A C 1
ATOM 1787 O O . ALA A 1 235 ? -31.051 -4.720 14.680 1.00 94.25 235 ALA A O 1
ATOM 1788 N N . ALA A 1 236 ? -33.090 -5.158 13.808 1.00 94.00 236 ALA A N 1
ATOM 1789 C CA . ALA A 1 236 ? -33.281 -6.448 14.470 1.00 94.00 236 ALA A CA 1
ATOM 1790 C C . ALA A 1 236 ? -32.205 -7.485 14.065 1.00 94.00 236 ALA A C 1
ATOM 1792 O O . ALA A 1 236 ? -31.754 -7.462 12.910 1.00 94.00 236 ALA A O 1
ATOM 1793 N N . PRO A 1 237 ? -31.792 -8.400 14.967 1.00 92.25 237 PRO A N 1
ATOM 1794 C CA . PRO A 1 237 ? -30.740 -9.388 14.704 1.00 92.25 237 PRO A CA 1
ATOM 1795 C C . PRO A 1 237 ? -30.956 -10.221 13.435 1.00 92.25 237 PRO A C 1
ATOM 1797 O O . PRO A 1 237 ? -30.003 -10.488 12.705 1.00 92.25 237 PRO A O 1
ATOM 1800 N N . GLU A 1 238 ? -32.202 -10.572 13.131 1.00 93.94 238 GLU A N 1
ATOM 1801 C CA . GLU A 1 238 ? -32.588 -11.401 11.987 1.00 93.94 238 GLU A CA 1
ATOM 1802 C C . GLU A 1 238 ? -32.339 -10.657 10.671 1.00 93.94 238 GLU A C 1
ATOM 1804 O O . GLU A 1 238 ? -31.749 -11.205 9.737 1.00 93.94 238 GLU A O 1
ATOM 1809 N N . ARG A 1 239 ? -32.700 -9.366 10.623 1.00 95.94 239 ARG A N 1
ATOM 1810 C CA . ARG A 1 239 ? -32.416 -8.490 9.478 1.00 95.94 239 ARG A CA 1
ATOM 1811 C C . ARG A 1 239 ? -30.911 -8.301 9.301 1.00 95.94 239 ARG A C 1
ATOM 1813 O O . ARG A 1 239 ? -30.409 -8.403 8.182 1.00 95.94 239 ARG A O 1
ATOM 1820 N N . ARG A 1 240 ? -30.181 -8.060 10.400 1.00 96.44 240 ARG A N 1
ATOM 1821 C CA . ARG A 1 240 ? -28.714 -7.939 10.365 1.00 96.44 240 ARG A CA 1
ATOM 1822 C C . ARG A 1 240 ? -28.074 -9.206 9.793 1.00 96.44 240 ARG A C 1
ATOM 1824 O O . ARG A 1 240 ? -27.159 -9.101 8.981 1.00 96.44 240 ARG A O 1
ATOM 1831 N N . TYR A 1 241 ? -28.543 -10.383 10.212 1.00 96.12 241 TYR A N 1
ATOM 1832 C CA . TYR A 1 241 ? -28.040 -11.672 9.745 1.00 96.12 241 TYR A CA 1
ATOM 1833 C C . TYR A 1 241 ? -28.301 -11.883 8.253 1.00 96.12 241 TYR A C 1
ATOM 1835 O O . TYR A 1 241 ? -27.350 -12.121 7.514 1.00 96.12 241 TYR A O 1
ATOM 1843 N N . ALA A 1 242 ? -29.549 -11.725 7.800 1.00 96.31 242 ALA A N 1
ATOM 1844 C CA . ALA A 1 242 ? -29.927 -11.946 6.403 1.00 96.31 242 ALA A CA 1
ATOM 1845 C C . ALA A 1 242 ? -29.141 -11.042 5.437 1.00 96.31 242 ALA A C 1
ATOM 1847 O O . ALA A 1 242 ? -28.582 -11.508 4.444 1.00 96.31 242 ALA A O 1
ATOM 1848 N N . GLU A 1 243 ? -29.021 -9.750 5.758 1.00 95.31 243 GLU A N 1
ATOM 1849 C CA . GLU A 1 243 ? -28.261 -8.811 4.929 1.00 95.31 243 GLU A CA 1
ATOM 1850 C C . GLU A 1 243 ? -26.746 -9.090 4.940 1.00 95.31 243 GLU A C 1
ATOM 1852 O O . GLU A 1 243 ? -26.055 -8.802 3.963 1.00 95.31 243 GLU A O 1
ATOM 1857 N N . ARG A 1 244 ? -26.198 -9.639 6.033 1.00 96.00 244 ARG A N 1
ATOM 1858 C CA . ARG A 1 244 ? -24.784 -10.04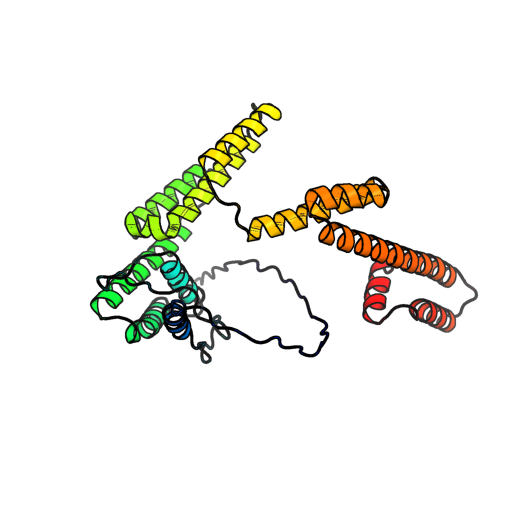1 6.111 1.00 96.00 244 ARG A CA 1
ATOM 1859 C C . ARG A 1 244 ? -24.521 -11.362 5.395 1.00 96.00 244 ARG A C 1
ATOM 1861 O O . ARG A 1 244 ? -23.473 -11.485 4.773 1.00 96.00 244 ARG A O 1
ATOM 1868 N N . GLU A 1 245 ? -25.441 -12.323 5.451 1.00 95.62 245 GLU A N 1
ATOM 1869 C CA . GLU A 1 245 ? -25.313 -13.596 4.729 1.00 95.62 245 GLU A CA 1
ATOM 1870 C C . GLU A 1 245 ? -25.297 -13.346 3.219 1.00 95.62 245 GLU A C 1
ATOM 1872 O O . GLU A 1 245 ? -24.429 -13.873 2.528 1.00 95.62 245 GLU A O 1
ATOM 1877 N N . ALA A 1 246 ? -26.166 -12.458 2.727 1.00 91.50 246 ALA A N 1
ATOM 1878 C CA . ALA A 1 246 ? -26.186 -12.061 1.321 1.00 91.50 246 ALA A CA 1
ATOM 1879 C C . ALA A 1 246 ? -24.885 -11.372 0.863 1.00 91.50 246 ALA A C 1
ATOM 1881 O O . ALA A 1 246 ? -24.474 -11.538 -0.282 1.00 91.50 246 ALA A O 1
ATOM 1882 N N . ALA A 1 247 ? -24.237 -10.596 1.740 1.00 88.31 247 ALA A N 1
ATOM 1883 C CA . ALA A 1 247 ? -23.038 -9.830 1.396 1.00 88.31 247 ALA A CA 1
ATOM 1884 C C . ALA A 1 247 ? -21.721 -10.601 1.600 1.00 88.31 247 ALA A C 1
ATOM 1886 O O . ALA A 1 247 ? -20.766 -10.385 0.857 1.00 88.31 247 ALA A O 1
ATOM 1887 N N . PHE A 1 248 ? -21.646 -11.461 2.619 1.00 91.38 248 PHE A N 1
ATOM 1888 C CA . PHE A 1 248 ? -20.389 -12.050 3.102 1.00 91.38 248 PHE A CA 1
ATOM 1889 C C . PHE A 1 248 ? -20.448 -13.569 3.305 1.00 91.38 248 PHE A C 1
ATOM 1891 O O . PHE A 1 248 ? -19.449 -14.178 3.691 1.00 91.38 248 PHE A O 1
ATOM 1898 N N . GLY A 1 249 ? -21.608 -14.187 3.089 1.00 93.31 249 GLY A N 1
ATOM 1899 C CA . GLY A 1 249 ? -21.836 -15.599 3.361 1.00 93.31 249 GLY A CA 1
ATOM 1900 C C . GLY A 1 249 ? -22.140 -15.911 4.829 1.00 93.31 249 GLY A C 1
ATOM 1901 O O . GLY A 1 249 ? -21.998 -15.090 5.743 1.00 93.31 249 GLY A O 1
ATOM 1902 N N . ARG A 1 250 ? -22.574 -17.154 5.048 1.00 95.94 250 ARG A N 1
ATOM 1903 C CA . ARG A 1 250 ? -23.130 -17.640 6.317 1.00 95.94 250 ARG A CA 1
ATOM 1904 C C . ARG A 1 250 ? -22.173 -17.518 7.499 1.00 95.94 250 ARG A C 1
ATOM 1906 O O . ARG A 1 250 ? -22.555 -17.010 8.552 1.00 95.94 250 ARG A O 1
ATOM 1913 N N . GLU A 1 251 ? -20.933 -17.967 7.336 1.00 94.88 251 GLU A N 1
ATOM 1914 C CA . GLU A 1 251 ? -19.958 -17.983 8.432 1.00 94.88 251 GLU A CA 1
ATOM 1915 C C . GLU A 1 251 ? -19.601 -16.569 8.906 1.00 94.88 251 GLU A C 1
ATOM 1917 O O . GLU A 1 251 ? -19.492 -16.305 10.104 1.00 94.88 251 GLU A O 1
ATOM 1922 N N . ALA A 1 252 ? -19.439 -15.631 7.967 1.00 92.94 252 ALA A N 1
ATOM 1923 C CA . ALA A 1 252 ? -19.157 -14.240 8.293 1.00 92.94 252 ALA A CA 1
ATOM 1924 C C . ALA A 1 252 ? -20.348 -13.587 9.008 1.00 92.94 252 ALA A C 1
ATOM 1926 O O . ALA A 1 252 ? -20.152 -12.896 10.010 1.00 92.94 252 ALA A O 1
ATOM 1927 N N . ALA A 1 253 ? -21.576 -13.856 8.550 1.00 95.25 253 ALA A N 1
ATOM 1928 C CA . ALA A 1 253 ? -22.793 -13.385 9.204 1.00 95.25 253 ALA A CA 1
ATOM 1929 C C . ALA A 1 253 ? -22.907 -13.888 10.653 1.00 95.25 253 ALA A C 1
ATOM 1931 O O . ALA A 1 253 ? -23.215 -13.098 11.547 1.00 95.25 253 ALA A O 1
ATOM 1932 N N . GLN A 1 254 ? -22.580 -15.161 10.906 1.00 96.00 254 GLN A N 1
ATOM 1933 C CA . GLN A 1 254 ? -22.553 -15.741 12.255 1.00 96.00 254 GLN A CA 1
ATOM 1934 C C . GLN A 1 254 ? -21.521 -15.051 13.156 1.00 96.00 254 GLN A C 1
ATOM 1936 O O . GLN A 1 254 ? -21.882 -14.540 14.217 1.00 96.00 254 GLN A O 1
ATOM 1941 N N . ARG A 1 255 ? -20.258 -14.939 12.716 1.00 95.81 255 ARG A N 1
ATOM 1942 C CA . ARG A 1 255 ? -19.194 -14.278 13.501 1.00 95.81 255 ARG A CA 1
ATOM 1943 C C . ARG A 1 255 ? -19.514 -12.813 13.813 1.00 95.81 255 ARG A C 1
ATOM 1945 O O . ARG A 1 255 ? -19.199 -12.328 14.901 1.00 95.81 255 ARG A O 1
ATOM 1952 N N . LEU A 1 256 ? -20.135 -12.101 12.869 1.00 95.12 256 LEU A N 1
ATOM 1953 C CA . LEU A 1 256 ? -20.593 -10.723 13.068 1.00 95.12 256 LEU A CA 1
ATOM 1954 C C . LEU A 1 256 ? -21.774 -10.648 14.048 1.00 95.12 256 LEU A C 1
ATOM 1956 O O . LEU A 1 256 ? -21.810 -9.741 14.875 1.00 95.12 256 LEU A O 1
ATOM 1960 N N . GLY A 1 257 ? -22.699 -11.608 14.012 1.00 94.75 257 GLY A N 1
ATOM 1961 C CA . GLY A 1 257 ? -23.776 -11.721 15.000 1.00 94.75 257 GLY A CA 1
ATOM 1962 C C . GLY A 1 257 ? -23.252 -11.967 16.418 1.00 94.75 257 GLY A C 1
ATOM 1963 O O . GLY A 1 257 ? -23.649 -11.282 17.359 1.00 94.75 257 GLY A O 1
ATOM 1964 N N . GLU A 1 258 ? -22.287 -12.872 16.587 1.00 96.00 258 GLU A N 1
ATOM 1965 C CA . GLU A 1 258 ? -21.633 -13.085 17.885 1.00 96.00 258 GLU A CA 1
ATOM 1966 C C . GLU A 1 258 ? -20.901 -11.834 18.384 1.00 96.00 258 GLU A C 1
ATOM 1968 O O . GLU A 1 258 ? -20.896 -11.535 19.581 1.00 96.00 258 GLU A O 1
ATOM 1973 N N . LEU A 1 259 ? -20.265 -11.090 17.474 1.00 95.19 259 LEU A N 1
ATOM 1974 C CA . LEU A 1 259 ? -19.617 -9.829 17.809 1.00 95.19 259 LEU A CA 1
ATOM 1975 C C . LEU A 1 259 ? -20.633 -8.797 18.314 1.00 95.19 259 LEU A C 1
ATOM 1977 O O . LEU A 1 259 ? -20.343 -8.111 19.296 1.00 95.19 259 LEU A O 1
ATOM 1981 N N . ASP A 1 260 ? -21.810 -8.712 17.693 1.00 94.38 260 ASP A N 1
ATOM 1982 C CA . ASP A 1 260 ? -22.899 -7.841 18.144 1.00 94.38 260 ASP A CA 1
ATOM 1983 C C . ASP A 1 260 ? -23.363 -8.231 19.559 1.00 94.38 260 ASP A C 1
ATOM 1985 O O . ASP A 1 260 ? -23.481 -7.365 20.428 1.00 94.38 260 ASP A O 1
ATOM 1989 N N . LEU A 1 261 ? -23.520 -9.530 19.848 1.00 93.69 261 LEU A N 1
ATOM 1990 C CA . LEU A 1 261 ? -23.870 -10.018 21.190 1.00 93.69 261 LEU A CA 1
ATOM 1991 C C . LEU A 1 261 ? -22.811 -9.645 22.238 1.00 93.69 261 LEU A C 1
ATOM 1993 O O . LEU A 1 261 ? -23.149 -9.112 23.302 1.00 93.69 261 LEU A O 1
ATOM 1997 N N . ARG A 1 262 ? -21.523 -9.860 21.930 1.00 94.75 262 ARG A N 1
ATOM 1998 C CA . ARG A 1 262 ? -20.408 -9.479 22.816 1.00 94.75 262 ARG A CA 1
ATOM 1999 C C . ARG A 1 262 ? -20.375 -7.970 23.061 1.00 94.75 262 ARG A C 1
ATOM 2001 O O . ARG A 1 262 ? -20.165 -7.537 24.194 1.00 94.75 262 ARG A O 1
ATOM 2008 N N . ARG A 1 263 ? -20.617 -7.159 22.026 1.00 92.19 263 ARG A N 1
ATOM 2009 C CA . ARG A 1 263 ? -20.703 -5.693 22.140 1.00 92.19 263 ARG A CA 1
ATOM 2010 C C . ARG A 1 263 ? -21.880 -5.262 23.005 1.00 92.19 263 ARG A C 1
ATOM 2012 O O . ARG A 1 263 ? -21.695 -4.425 23.883 1.00 92.19 263 ARG A O 1
ATOM 2019 N N . ALA A 1 264 ? -23.055 -5.858 22.819 1.00 91.88 264 ALA A N 1
ATOM 2020 C CA . ALA A 1 264 ? -24.226 -5.564 23.636 1.00 91.88 264 ALA A CA 1
ATOM 2021 C C . ALA A 1 264 ? -23.979 -5.903 25.117 1.00 91.88 264 ALA A C 1
ATOM 2023 O O . ALA A 1 264 ? -24.287 -5.100 25.997 1.00 91.88 264 ALA A O 1
ATOM 2024 N N . GLN A 1 265 ? -23.368 -7.056 25.408 1.00 94.88 265 GLN A N 1
ATOM 2025 C CA . GLN A 1 265 ? -23.002 -7.441 26.774 1.00 94.88 265 GLN A CA 1
ATOM 2026 C C . GLN A 1 265 ? -21.975 -6.484 27.392 1.00 94.88 265 GLN A C 1
ATOM 2028 O O . GLN A 1 265 ? -22.148 -6.058 28.535 1.00 94.88 265 GLN A O 1
ATOM 2033 N N . TRP A 1 266 ? -20.934 -6.118 26.639 1.00 94.69 266 TRP A N 1
ATOM 2034 C CA . TRP A 1 266 ? -19.949 -5.124 27.061 1.00 94.69 266 TRP A CA 1
ATOM 2035 C C . TRP A 1 266 ? -20.608 -3.777 27.379 1.00 94.69 266 TRP A C 1
ATOM 2037 O O . TRP A 1 266 ? -20.422 -3.247 28.472 1.00 94.69 266 TRP A O 1
ATOM 2047 N N . ASN A 1 267 ? -21.441 -3.261 26.472 1.00 92.44 267 ASN A N 1
ATOM 2048 C CA . ASN A 1 267 ? -22.130 -1.983 26.647 1.00 92.44 267 ASN A CA 1
ATOM 2049 C C . ASN A 1 267 ? -23.030 -1.989 27.891 1.00 92.44 267 ASN A C 1
ATOM 2051 O O . ASN A 1 267 ? -23.013 -1.021 28.648 1.00 92.44 267 ASN A O 1
ATOM 2055 N N . ARG A 1 268 ? -23.749 -3.091 28.161 1.00 94.81 268 ARG A N 1
ATOM 2056 C CA . ARG A 1 268 ? -24.541 -3.243 29.396 1.00 94.81 268 ARG A CA 1
ATOM 2057 C C . ARG A 1 268 ? -23.670 -3.207 30.654 1.00 94.81 268 ARG A C 1
ATOM 2059 O O . ARG A 1 268 ? -24.011 -2.496 31.594 1.00 94.81 268 ARG A O 1
ATOM 2066 N N . ARG A 1 269 ? -22.542 -3.931 30.674 1.00 95.62 269 ARG A N 1
ATOM 2067 C CA . ARG A 1 269 ? -21.599 -3.935 31.812 1.00 95.62 269 ARG A CA 1
ATOM 2068 C C . ARG A 1 269 ? -21.029 -2.538 32.073 1.00 95.62 269 ARG A C 1
ATOM 2070 O O . ARG A 1 269 ? -21.000 -2.098 33.218 1.00 95.62 269 ARG A O 1
ATOM 2077 N N . VAL A 1 270 ? -20.626 -1.824 31.019 1.00 94.50 270 VAL A N 1
ATOM 2078 C CA . VAL A 1 270 ? -20.101 -0.452 31.126 1.00 94.50 270 VAL A CA 1
ATOM 2079 C C . VAL A 1 270 ? -21.179 0.529 31.589 1.00 94.50 270 VAL A C 1
ATOM 2081 O O . VAL A 1 270 ? -20.906 1.368 32.442 1.00 94.50 270 VAL A O 1
ATOM 2084 N N . ALA A 1 271 ? -22.408 0.419 31.078 1.00 93.75 271 ALA A N 1
ATOM 2085 C CA . ALA A 1 271 ? -23.521 1.261 31.515 1.00 93.75 271 ALA A CA 1
ATOM 2086 C C . ALA A 1 271 ? -23.860 1.037 33.000 1.00 93.75 271 ALA A C 1
ATOM 2088 O O . ALA A 1 271 ? -24.012 2.005 33.744 1.00 93.75 271 ALA A O 1
ATOM 2089 N N . ALA A 1 272 ? -23.900 -0.223 33.449 1.00 94.06 272 ALA A N 1
ATOM 2090 C CA . ALA A 1 272 ? -24.105 -0.563 34.857 1.00 94.06 272 ALA A CA 1
ATOM 2091 C C . ALA A 1 272 ? -22.988 0.005 35.749 1.00 94.06 272 ALA A C 1
ATOM 2093 O O . ALA A 1 272 ? -23.269 0.602 36.788 1.00 94.06 272 ALA A O 1
ATOM 2094 N N . TYR A 1 273 ? -21.730 -0.110 35.310 1.00 94.62 273 TYR A N 1
ATOM 2095 C CA . TYR A 1 273 ? -20.593 0.500 35.997 1.00 94.62 273 TYR A CA 1
ATOM 2096 C C . TYR A 1 273 ? -20.727 2.027 36.094 1.00 94.62 273 TYR A C 1
ATOM 2098 O O . TYR A 1 273 ? -20.567 2.577 37.181 1.00 94.62 273 TYR A O 1
ATOM 2106 N N . ARG A 1 274 ? -21.064 2.718 34.995 1.00 93.94 274 ARG A N 1
ATOM 2107 C CA . ARG A 1 274 ? -21.262 4.181 34.978 1.00 93.94 274 ARG A CA 1
ATOM 2108 C C . ARG A 1 274 ? -22.335 4.626 35.969 1.00 93.94 274 ARG A C 1
ATOM 2110 O O . ARG A 1 274 ? -22.096 5.549 36.746 1.00 93.94 274 ARG A O 1
ATOM 2117 N N . ALA A 1 275 ? -23.480 3.944 35.976 1.00 93.56 275 ALA A N 1
ATOM 2118 C CA . ALA A 1 275 ? -24.575 4.242 36.895 1.00 93.56 275 ALA A CA 1
ATOM 2119 C C . ALA A 1 275 ? -24.151 4.061 38.364 1.00 93.56 275 ALA A C 1
ATOM 2121 O O . ALA A 1 275 ? -24.338 4.965 39.178 1.00 93.56 275 ALA A O 1
ATOM 2122 N N . ALA A 1 276 ? -23.508 2.937 38.696 1.00 94.31 276 ALA A N 1
ATOM 2123 C CA . ALA A 1 276 ? -23.036 2.668 40.053 1.00 94.31 276 ALA A CA 1
ATOM 2124 C C . ALA A 1 276 ? -21.912 3.626 40.491 1.00 94.31 276 ALA A C 1
ATOM 2126 O O . ALA A 1 276 ? -21.900 4.097 41.629 1.00 94.31 276 ALA A O 1
ATOM 2127 N N . ARG A 1 277 ? -20.987 3.973 39.586 1.00 93.88 277 ARG A N 1
ATOM 2128 C CA . ARG A 1 277 ? -19.934 4.967 39.838 1.00 93.88 277 ARG A CA 1
ATOM 2129 C C . ARG A 1 277 ? -20.539 6.326 40.176 1.00 93.88 277 ARG A C 1
ATOM 2131 O O . ARG A 1 277 ? -20.116 6.936 41.152 1.00 93.88 277 ARG A O 1
ATOM 2138 N N . SER A 1 278 ? -21.529 6.780 39.408 1.00 93.12 278 SER A N 1
ATOM 2139 C CA . SER A 1 278 ? -22.217 8.051 39.665 1.00 93.12 278 SER A CA 1
ATOM 2140 C C . SER A 1 278 ? -22.833 8.090 41.071 1.00 93.12 278 SER A C 1
ATOM 2142 O O . SER A 1 278 ? -22.625 9.060 41.798 1.00 93.12 278 SER A O 1
ATOM 2144 N N . GLN A 1 279 ? -23.478 7.003 41.512 1.00 93.75 279 GLN A N 1
ATOM 2145 C CA . GLN A 1 279 ? -24.033 6.891 42.869 1.00 93.75 279 GLN A CA 1
ATOM 2146 C C . GLN A 1 279 ? -22.951 6.994 43.958 1.00 93.75 279 GLN A C 1
ATOM 2148 O O . GLN A 1 279 ? -23.108 7.749 44.914 1.00 93.75 279 GLN A O 1
ATOM 2153 N N . VAL A 1 280 ? -21.823 6.292 43.795 1.00 93.62 280 VAL A N 1
ATOM 2154 C CA . VAL A 1 280 ? -20.695 6.322 44.750 1.00 93.62 280 VAL A CA 1
ATOM 2155 C C . VAL A 1 280 ? -20.035 7.706 44.830 1.00 93.62 280 VAL A C 1
ATOM 2157 O O . VAL A 1 280 ? -19.563 8.112 45.894 1.00 93.62 280 VAL A O 1
ATOM 2160 N N . LEU A 1 281 ? -19.981 8.441 43.716 1.00 90.94 281 LEU A N 1
ATOM 2161 C CA . LEU A 1 281 ? -19.434 9.801 43.683 1.00 90.94 281 LEU A CA 1
ATOM 2162 C C . LEU A 1 281 ? -20.393 10.836 44.290 1.00 90.94 281 LEU A C 1
ATOM 2164 O O . LEU A 1 281 ? -19.929 11.783 44.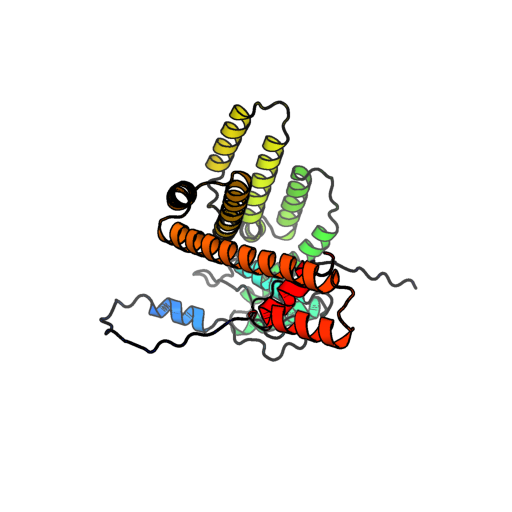922 1.00 90.94 281 LEU A O 1
ATOM 2168 N N . ALA A 1 282 ? -21.705 10.651 44.123 1.00 93.56 282 ALA A N 1
ATOM 2169 C CA . ALA A 1 282 ? -22.729 11.540 44.671 1.00 93.56 282 ALA A CA 1
ATOM 2170 C C . ALA A 1 282 ? -22.927 11.380 46.190 1.00 93.56 282 ALA A C 1
ATOM 2172 O O . ALA A 1 282 ? -23.399 12.309 46.849 1.00 93.56 282 ALA A O 1
ATOM 2173 N N . ASP A 1 283 ? -22.556 10.228 46.756 1.00 93.62 283 ASP A N 1
ATOM 2174 C CA . ASP A 1 283 ? -22.675 9.965 48.188 1.00 93.62 283 ASP A CA 1
ATOM 2175 C C . ASP A 1 283 ? -21.656 10.787 49.006 1.00 93.62 283 ASP A C 1
ATOM 2177 O O . ASP A 1 283 ? -20.440 10.533 49.022 1.00 93.62 283 ASP A O 1
ATOM 2181 N N . ARG A 1 284 ? -22.183 11.805 49.699 1.00 92.75 284 ARG A N 1
ATOM 2182 C CA . ARG A 1 284 ? -21.428 12.709 50.580 1.00 92.75 284 ARG A CA 1
ATOM 2183 C C . ARG A 1 284 ? -21.097 12.090 51.940 1.00 92.75 284 ARG A C 1
ATOM 2185 O O . ARG A 1 284 ? -20.243 12.632 52.633 1.00 92.75 284 ARG A O 1
ATOM 2192 N N . GLY A 1 285 ? -21.740 10.982 52.315 1.00 92.94 285 GLY A N 1
ATOM 2193 C CA . GLY A 1 285 ? -21.481 10.262 53.563 1.00 92.94 285 GLY A CA 1
ATOM 2194 C C . GLY A 1 285 ? -20.235 9.374 53.515 1.00 92.94 285 GLY A C 1
ATOM 2195 O O . GLY A 1 285 ? -19.752 8.941 54.559 1.00 92.94 285 GLY A O 1
ATOM 2196 N N . LEU A 1 286 ? -19.687 9.115 52.322 1.00 93.56 286 LEU A N 1
ATOM 2197 C CA . LEU A 1 286 ? -18.483 8.302 52.154 1.00 93.56 286 LEU A CA 1
ATOM 2198 C C . LEU A 1 286 ? -17.207 9.113 52.397 1.00 93.56 286 LEU A C 1
ATOM 2200 O O . LEU A 1 286 ? -16.964 10.141 51.754 1.00 93.56 286 LEU A O 1
ATOM 2204 N N . SER A 1 287 ? -16.324 8.575 53.241 1.00 95.12 287 SER A N 1
ATOM 2205 C CA . SER A 1 287 ? -14.938 9.035 53.317 1.00 95.12 287 SER A CA 1
ATOM 2206 C C . SER A 1 287 ? -14.193 8.758 52.006 1.00 95.12 287 SER A C 1
ATOM 2208 O O . SER A 1 287 ? -14.590 7.905 51.205 1.00 95.12 287 SER A O 1
ATOM 2210 N N . ALA A 1 288 ? -13.064 9.437 51.786 1.00 91.44 288 ALA A N 1
ATOM 2211 C CA . ALA A 1 288 ? -12.240 9.215 50.595 1.00 91.44 288 ALA A CA 1
ATOM 2212 C C . ALA A 1 288 ? -11.792 7.745 50.455 1.00 91.44 288 ALA A C 1
ATOM 2214 O O . ALA A 1 288 ? -11.862 7.178 49.364 1.00 91.44 288 ALA A O 1
ATOM 2215 N N . ALA A 1 289 ? -11.410 7.101 51.564 1.00 93.56 289 ALA A N 1
ATOM 2216 C CA . ALA A 1 289 ? -11.012 5.694 51.577 1.00 93.56 289 ALA A CA 1
ATOM 2217 C C . ALA A 1 289 ? -12.187 4.752 51.260 1.00 93.56 289 ALA A C 1
ATOM 2219 O O . ALA A 1 289 ? -12.037 3.819 50.470 1.00 93.56 289 ALA A O 1
ATOM 2220 N N . GLN A 1 290 ? -13.376 5.017 51.816 1.00 94.25 290 GLN A N 1
ATOM 2221 C CA . GLN A 1 290 ? -14.582 4.232 51.527 1.00 94.25 290 GLN A CA 1
ATOM 2222 C C . GLN A 1 290 ? -15.009 4.378 50.064 1.00 94.25 290 GLN A C 1
ATOM 2224 O O . GLN A 1 290 ? -15.336 3.382 49.417 1.00 94.25 290 GLN A O 1
ATOM 2229 N N . ARG A 1 291 ? -14.955 5.597 49.518 1.00 93.94 291 ARG A N 1
ATOM 2230 C CA . ARG A 1 291 ? -15.242 5.869 48.106 1.00 93.94 291 ARG A CA 1
ATOM 2231 C C . ARG A 1 291 ? -14.282 5.105 47.196 1.00 93.94 291 ARG A C 1
ATOM 2233 O O . ARG A 1 291 ? -14.735 4.419 46.284 1.00 93.94 291 ARG A O 1
ATOM 2240 N N . GLN A 1 292 ? -12.981 5.143 47.486 1.00 91.44 292 GLN A N 1
ATOM 2241 C CA . GLN A 1 292 ? -11.978 4.415 46.708 1.00 91.44 292 GLN A CA 1
ATOM 2242 C C . GLN A 1 292 ? -12.196 2.896 46.754 1.00 91.44 292 GLN A C 1
ATOM 2244 O O . GLN A 1 292 ? -12.155 2.238 45.715 1.00 91.44 292 GLN A O 1
ATOM 2249 N N . ALA A 1 293 ? -12.489 2.337 47.931 1.00 93.94 293 ALA A N 1
ATOM 2250 C CA . ALA A 1 293 ? -12.779 0.912 48.080 1.00 93.94 293 ALA A CA 1
ATOM 2251 C C . ALA A 1 293 ? -14.030 0.486 47.288 1.00 93.94 293 ALA A C 1
ATOM 2253 O O . ALA A 1 293 ? -14.024 -0.552 46.625 1.00 93.94 293 ALA A O 1
ATOM 2254 N N . ARG A 1 294 ? -15.092 1.305 47.300 1.00 94.38 294 ARG A N 1
ATOM 2255 C CA . ARG A 1 294 ? -16.323 1.056 46.529 1.00 94.38 294 ARG A CA 1
ATOM 2256 C C . ARG A 1 294 ? -16.069 1.109 45.023 1.00 94.38 294 ARG A C 1
ATOM 2258 O O . ARG A 1 294 ? -16.518 0.214 44.315 1.00 94.38 294 ARG A O 1
ATOM 2265 N N . LEU A 1 295 ? -15.317 2.098 44.536 1.00 92.00 295 LEU A N 1
ATOM 2266 C CA . LEU A 1 295 ? -14.949 2.191 43.118 1.00 92.00 295 LEU A CA 1
ATOM 2267 C C . LEU A 1 295 ? -14.092 0.996 42.668 1.00 92.00 295 LEU A C 1
ATOM 2269 O O . LEU A 1 295 ? -14.351 0.424 41.610 1.00 92.00 295 LEU A O 1
ATOM 2273 N N . ALA A 1 296 ? -13.133 0.562 43.490 1.00 91.19 296 ALA A N 1
ATOM 2274 C CA . ALA A 1 296 ? -12.335 -0.632 43.211 1.00 91.19 296 ALA A CA 1
ATOM 2275 C C . ALA A 1 296 ? -13.199 -1.907 43.147 1.00 91.19 296 ALA A C 1
ATOM 2277 O O . ALA A 1 296 ? -13.004 -2.740 42.261 1.00 91.19 296 ALA A O 1
ATOM 2278 N N . ALA A 1 297 ? -14.194 -2.039 44.030 1.00 94.12 297 ALA A N 1
ATOM 2279 C CA . ALA A 1 297 ? -15.135 -3.158 44.005 1.00 94.12 297 ALA A CA 1
ATOM 2280 C C . ALA A 1 297 ? -16.002 -3.172 42.731 1.00 94.12 297 ALA A C 1
ATOM 2282 O O . ALA A 1 297 ? -16.237 -4.241 42.170 1.00 94.12 297 ALA A O 1
ATOM 2283 N N . LEU A 1 298 ? -16.417 -2.004 42.222 1.00 93.94 298 LEU A N 1
ATOM 2284 C CA . LEU A 1 298 ? -17.146 -1.899 40.948 1.00 93.94 298 LEU A CA 1
ATOM 2285 C C . LEU A 1 298 ? -16.310 -2.355 39.740 1.00 93.94 298 LEU A C 1
ATOM 2287 O O . LEU A 1 298 ? -16.873 -2.806 38.743 1.00 93.94 298 LEU A O 1
ATOM 2291 N N . LEU A 1 299 ? -14.979 -2.261 39.827 1.00 93.38 299 LEU A N 1
ATOM 2292 C CA . LEU A 1 299 ? -14.051 -2.722 38.790 1.00 93.38 299 LEU A CA 1
ATOM 2293 C C . LEU A 1 299 ? -13.675 -4.207 38.912 1.00 93.38 299 LEU A C 1
ATOM 2295 O O . LEU A 1 299 ? -13.103 -4.767 37.974 1.00 93.38 299 LEU A O 1
ATOM 2299 N N . ALA A 1 300 ? -13.998 -4.871 40.026 1.00 92.62 300 ALA A N 1
ATOM 2300 C CA . ALA A 1 300 ? -13.652 -6.274 40.255 1.00 92.62 300 ALA A CA 1
ATOM 2301 C C . ALA A 1 300 ? -14.150 -7.240 39.153 1.00 92.62 300 ALA A C 1
ATOM 2303 O O . ALA A 1 300 ? -13.369 -8.117 38.777 1.00 92.62 300 ALA A O 1
ATOM 2304 N N . PRO A 1 301 ? -15.359 -7.072 38.566 1.00 93.00 301 PRO A N 1
ATOM 2305 C CA . PRO A 1 301 ? -15.861 -7.929 37.483 1.00 93.00 301 PRO A CA 1
ATOM 2306 C C . PRO A 1 301 ? -15.194 -7.717 36.115 1.00 93.00 301 PRO A C 1
ATOM 2308 O O . PRO A 1 301 ? -15.591 -8.364 35.144 1.00 93.00 301 PRO A O 1
ATOM 2311 N N . PHE A 1 302 ? -14.260 -6.772 35.996 1.00 94.69 302 PHE A N 1
ATOM 2312 C CA . PHE A 1 302 ? -13.503 -6.514 34.774 1.00 94.69 302 PHE A CA 1
ATOM 2313 C C . PHE A 1 302 ? -12.087 -7.074 34.916 1.00 94.69 302 PHE A C 1
ATOM 2315 O O . PHE A 1 302 ? -11.463 -6.929 35.974 1.00 94.69 302 PHE A O 1
ATOM 2322 N N . ASP A 1 303 ? -11.563 -7.693 33.857 1.00 95.25 303 ASP A N 1
ATOM 2323 C CA . ASP A 1 303 ? -10.159 -8.115 33.820 1.00 95.25 303 ASP A CA 1
ATOM 2324 C C . ASP A 1 303 ? -9.196 -6.914 33.714 1.00 95.25 303 ASP A C 1
ATOM 2326 O O . ASP A 1 303 ? -9.609 -5.764 33.561 1.00 95.25 303 ASP A O 1
ATOM 2330 N N . ALA A 1 304 ? -7.885 -7.160 33.792 1.00 92.94 304 ALA A N 1
ATOM 2331 C CA . ALA A 1 304 ? -6.886 -6.090 33.774 1.00 92.94 304 ALA A CA 1
ATOM 2332 C C . ALA A 1 304 ? -6.946 -5.195 32.516 1.00 92.94 304 ALA A C 1
ATOM 2334 O O . ALA A 1 304 ? -6.764 -3.983 32.622 1.00 92.94 304 ALA A O 1
ATOM 2335 N N . ARG A 1 305 ? -7.221 -5.756 31.331 1.00 94.06 305 ARG A N 1
ATOM 2336 C CA . ARG A 1 305 ? -7.333 -4.991 30.076 1.00 94.06 305 ARG A CA 1
ATOM 2337 C C . ARG A 1 305 ? -8.672 -4.266 29.997 1.00 94.06 305 ARG A C 1
ATOM 2339 O O . ARG A 1 305 ? -8.732 -3.121 29.552 1.00 94.06 305 ARG A O 1
ATOM 2346 N N . GLU A 1 306 ? -9.741 -4.919 30.439 1.00 94.38 306 GLU A N 1
ATOM 2347 C CA . GLU A 1 306 ? -11.070 -4.326 30.505 1.00 94.38 306 GLU A CA 1
ATOM 2348 C C . GLU A 1 306 ? -11.105 -3.127 31.459 1.00 94.38 306 GLU A C 1
ATOM 2350 O O . GLU A 1 306 ? -11.687 -2.107 31.098 1.00 94.38 306 GLU A O 1
ATOM 2355 N N . ARG A 1 307 ? -10.431 -3.194 32.616 1.00 93.50 307 ARG A N 1
ATOM 2356 C CA . ARG A 1 307 ? -10.332 -2.075 33.573 1.00 93.50 307 ARG A CA 1
ATOM 2357 C C . ARG A 1 307 ? -9.737 -0.826 32.935 1.00 93.50 307 ARG A C 1
ATOM 2359 O O . ARG A 1 307 ? -10.364 0.225 33.001 1.00 93.50 307 ARG A O 1
ATOM 2366 N N . LEU A 1 308 ? -8.613 -0.957 32.224 1.00 92.75 308 LEU A N 1
ATOM 2367 C CA . LEU A 1 308 ? -7.996 0.162 31.496 1.00 92.75 308 LEU A CA 1
ATOM 2368 C C . LEU A 1 308 ? -8.975 0.802 30.502 1.00 92.75 308 LEU A C 1
ATOM 2370 O O . LEU A 1 308 ? -9.031 2.024 30.360 1.00 92.75 308 LEU A O 1
ATOM 2374 N N . ARG A 1 309 ? -9.775 -0.026 29.820 1.00 94.19 309 ARG A N 1
ATOM 2375 C CA . ARG A 1 309 ? -10.781 0.444 28.865 1.00 94.19 309 ARG A CA 1
ATOM 2376 C C . ARG A 1 309 ? -11.959 1.132 29.555 1.00 94.19 309 ARG A C 1
ATOM 2378 O O . ARG A 1 309 ? -12.394 2.173 29.074 1.00 94.19 309 ARG A O 1
ATOM 2385 N N . VAL A 1 310 ? -12.477 0.572 30.648 1.00 92.94 310 VAL A N 1
ATOM 2386 C CA . VAL A 1 310 ? -13.564 1.174 31.437 1.00 92.94 310 VAL A CA 1
ATOM 2387 C C . VAL A 1 310 ? -13.122 2.521 31.998 1.00 92.94 310 VAL A C 1
ATOM 2389 O O . VAL A 1 310 ? -13.800 3.518 31.779 1.00 92.94 310 VAL A O 1
ATOM 2392 N N . GLU A 1 311 ? -11.954 2.575 32.635 1.00 88.12 311 GLU A N 1
ATOM 2393 C CA . GLU A 1 311 ? -11.398 3.802 33.207 1.00 88.12 311 GLU A CA 1
ATOM 2394 C C . GLU A 1 311 ? -11.187 4.889 32.149 1.00 88.12 311 GLU A C 1
ATOM 2396 O O . GLU A 1 311 ? -11.496 6.052 32.400 1.00 88.12 311 GLU A O 1
ATOM 2401 N N . ALA A 1 312 ? -10.707 4.529 30.953 1.00 90.38 312 ALA A N 1
ATOM 2402 C CA . ALA A 1 312 ? -10.582 5.469 29.842 1.00 90.38 312 ALA A CA 1
ATOM 2403 C C . ALA A 1 312 ? -11.947 5.986 29.354 1.00 90.38 312 ALA A C 1
ATOM 2405 O O . ALA A 1 312 ? -12.087 7.178 29.087 1.00 90.38 312 ALA A O 1
ATOM 2406 N N . LEU A 1 313 ? -12.957 5.112 29.262 1.00 88.19 313 LEU A N 1
ATOM 2407 C CA . LEU A 1 313 ? -14.308 5.464 28.808 1.00 88.19 313 LEU A CA 1
ATOM 2408 C C . LEU A 1 313 ? -15.092 6.316 29.811 1.00 88.19 313 LEU A C 1
ATOM 2410 O O . LEU A 1 313 ? -16.035 6.986 29.400 1.00 88.19 313 LEU A O 1
ATOM 2414 N N . THR A 1 314 ? -14.742 6.274 31.098 1.00 82.94 314 THR A N 1
ATOM 2415 C CA . THR A 1 314 ? -15.461 6.990 32.167 1.00 82.94 314 THR A CA 1
ATOM 2416 C C . THR A 1 314 ? -14.643 8.100 32.819 1.00 82.94 314 THR A C 1
ATOM 2418 O O . THR A 1 314 ? -14.996 8.568 33.898 1.00 82.94 314 THR A O 1
ATOM 2421 N N . ARG A 1 315 ? -13.508 8.491 32.226 1.00 77.69 315 ARG A N 1
ATOM 2422 C CA . ARG A 1 315 ? -12.624 9.528 32.787 1.00 77.69 315 ARG A CA 1
ATOM 2423 C C . ARG A 1 315 ? -13.243 10.927 32.739 1.00 77.69 315 ARG A C 1
ATOM 2425 O O . ARG A 1 315 ? -12.964 11.729 33.621 1.00 77.69 315 ARG A O 1
ATOM 2432 N N . ASN A 1 316 ? -14.064 11.186 31.723 1.00 66.06 316 ASN A N 1
ATOM 2433 C CA . ASN A 1 316 ? -14.697 12.483 31.468 1.00 66.06 316 ASN A CA 1
ATOM 2434 C C . ASN A 1 316 ? -16.203 12.486 31.796 1.00 66.06 316 ASN A C 1
ATOM 2436 O O . ASN A 1 316 ? -16.880 13.452 31.457 1.00 66.06 316 ASN A O 1
ATOM 2440 N N . ASP A 1 317 ? -16.702 11.406 32.408 1.00 59.31 317 ASP A N 1
ATOM 2441 C CA . ASP A 1 317 ? -18.070 11.289 32.932 1.00 59.31 317 ASP A CA 1
ATOM 2442 C C . ASP A 1 317 ? -18.097 11.713 34.409 1.00 59.31 317 ASP A C 1
ATOM 2444 O O . ASP A 1 317 ? -19.028 12.446 34.800 1.00 59.31 317 ASP A O 1
#

Secondary structure (DSSP, 8-state):
---------------------------PPPPPP--TTSHHHHHHHTTS----TT--STTTTPPPP---EE-TTSPEE--HHHHHHHHHHHTTBTTB-HHHHHHHHHHHHTTTS-HHHHHHHHHHHHHHHHHHHHHHH----S-HHHHHHHHHHHHHHHHHHHHHHHHHHHHHHHHHHHHHHHHHHH-TTS-HHHHHHHHHHHHHHHTPPPPHHHHHHHHHHHHHHHHHHHHHTT--HHHHHHHHHHHH-HHHHHHHHHHHHHHHHHHHHHHHHHHHHHHHHH-TTS-HHHHHHHHHHHHTTS-HHHHHHHHHHTS--

pLDDT: mean 82.33, std 23.03, range [25.8, 98.5]

Sequence (317 aa):
MLRFTLVLMLAAGLALVLGLSGRSRETTPARSPAPPSAATNAAAEARMGRPPAAADDSLRGTGVDGGLTLNAAGKAVPDRAMRRLFDYFLTRLGERSPATIRDDLRRHLQPRVGAAVLAQVLAWFDAYVALERESAALGASGDLSADLQRRRELRRRRLGATVAQAWYGEDERRLEHAIARQALQRDRGLAPAQRAARLRELDAAYGLDLDPTRTEGDTVALAMRQSARFEAEGAAPERRYAEREAAFGREAAQRLGELDLRRAQWNRRVAAYRAARSQVLADRGLSAAQRQARLAALLAPFDARERLRVEALTRND

Foldseek 3Di:
DDDDDDDDDDDDDDDDDDDDDDDDDDDDDDDDDDDPDCPVVVVVCVVFFPQPCPDPAPSHPHTQFADWDADPVRATDLAQSLVSNLVSLCVCPVVDDPVVSLVVSLVVCVVPGDPVRSVVSSLQSVLVVVLVVVLVVQDDPVQLVVNLVVNLVSLCVSRNDRNSCRNCVVVSLVSVLVSVLVVLVPDPPDDPVRSVVVNVVSCVVSVDDDDVVVVVVVLVVVLVVLVVVCVVVVPDLVVQLVVCCVSPNNVRSVVVSVVVVVVVVLVVLLVVLLVQLVVLVPDPVDDPVRSVVSNVVSCVVPDPVRSVVSCVVNVPD

Radius of gyration: 29.21 Å; chains: 1; bounding box: 63×68×78 Å